Protein AF-A0A662MF34-F1 (afdb_monomer)

Sequence (298 aa):
MGPECGILKEGLSKRKGVAIAAGTLLLLVAAALLTGFEASGEDEAGLSRFYGIVYESDDTRAVGEPVPGAEITTEQDYNLTGHYVNSTVSGEDGSFEMFLPGGDFKVTVMKDGYEPFSTSLKVVPGRDVNMDIFLVKKPSGAGVNLSSEKVSAELLQGESLMIHLEVMNTGTGTDTIIVEISGKMREWASLGEPVITRSSGGGGPYAQSISNIDDYSIGNVDVNISVPDDAQAGKYNFTIRATSQKDPETFDTMDIYITVKEKENEEEVGFVIPSVGIGAFVLSLSIMGFVFLRRRAL

Foldseek 3Di:
DDDDDDDDDDDDDDDDDDDPDDDDDPDDDPDPDPDDDPDDDDDPQFWAKEKEFEAEDDVPPDGHATDFFKKKKKWDDDPPDDIDIDIWTAHPRRITMDTDTADKIWIWIDDPQWDIDIDIDGDDGPYYDYDYHYTYGDQQQFAWDKDWPAQEDEDEAFDKDKTKIKIFGQHAFWWKKKKFKADDQSVQKFKDAFPDDDDPDDDDRGIDIDGGQTHRRIGMIMMMGTHHNPHDFDKDKMKMKIATPSDRVHIDMGIRIYGYDYDPPPDPPPPPDPDPDDDDDDDPDPDPPPPPDDDDDD

pLDDT: mean 73.32, std 24.61, range [26.45, 97.88]

Secondary structure (DSSP, 8-state):
---------------------------SS---SSS-----S------EEEEEEEEE--TTSS---B-TTPEEEEEEEETTTEEEEEEEE--TTSEEEEEE-SEEEEEEEE-TTBPPEEEEEEEBTTB-EE--EEEPBPPPS--EEEE-S-SEEEEETT-EEEEEEEEEE-SSS-EEEEEEEESTTGGGEEE---SS--------TTEEEEEEE-TT-EEEEEEEEE--TTPPSEEEEEEEEEEESS-TT-EEEEEEEEEEEP------------------------------------

Mean predicted aligned error: 18.82 Å

Structure (mmCIF, N/CA/C/O backbone):
data_AF-A0A662MF34-F1
#
_entry.id   AF-A0A662MF34-F1
#
loop_
_atom_site.group_PDB
_atom_site.id
_atom_site.type_symbol
_atom_site.label_atom_id
_atom_site.label_alt_id
_atom_site.label_comp_id
_atom_site.label_asym_id
_atom_site.label_entity_id
_atom_site.label_seq_id
_atom_site.pdbx_PDB_ins_code
_atom_site.Cartn_x
_atom_site.Cartn_y
_atom_site.Cartn_z
_atom_site.occupancy
_atom_site.B_iso_or_equiv
_atom_site.auth_seq_id
_atom_site.auth_comp_id
_atom_site.auth_asym_id
_atom_site.auth_atom_id
_atom_site.pdbx_PDB_model_num
ATOM 1 N N . MET A 1 1 ? 32.311 57.023 -56.914 1.00 38.06 1 MET A N 1
ATOM 2 C CA . MET A 1 1 ? 31.454 56.375 -57.929 1.00 38.06 1 MET A CA 1
ATOM 3 C C . MET A 1 1 ? 30.759 55.213 -57.237 1.00 38.06 1 MET A C 1
ATOM 5 O O . MET A 1 1 ? 31.467 54.371 -56.702 1.00 38.06 1 MET A O 1
ATOM 9 N N . GLY A 1 2 ? 29.422 55.254 -57.143 1.00 39.41 2 GLY A N 1
ATOM 10 C CA . GLY A 1 2 ? 28.581 54.119 -56.716 1.00 39.41 2 GLY A CA 1
ATOM 11 C C . GLY A 1 2 ? 28.411 53.091 -57.847 1.00 39.41 2 GLY A C 1
ATOM 12 O O . GLY A 1 2 ? 29.098 53.233 -58.865 1.00 39.41 2 GLY A O 1
ATOM 13 N N . PRO A 1 3 ? 27.553 52.065 -57.690 1.00 45.12 3 PRO A N 1
ATOM 14 C CA . PRO A 1 3 ? 26.117 52.183 -57.341 1.00 45.12 3 PRO A CA 1
ATOM 15 C C . PRO A 1 3 ? 25.766 51.526 -55.971 1.00 45.12 3 PRO A C 1
ATOM 17 O O . PRO A 1 3 ? 26.640 50.901 -55.378 1.00 45.12 3 PRO A O 1
ATOM 20 N N . GLU A 1 4 ? 24.635 51.753 -55.272 1.00 37.56 4 GLU A N 1
ATOM 21 C CA . GLU A 1 4 ? 23.182 51.640 -55.614 1.00 37.56 4 GLU A CA 1
ATOM 22 C C . GLU A 1 4 ?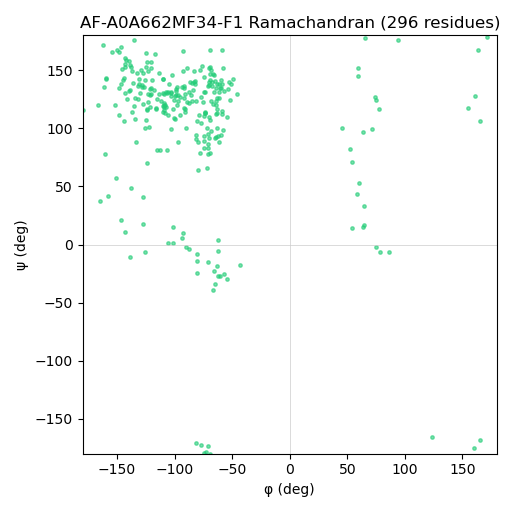 22.765 50.202 -56.044 1.00 37.56 4 GLU A C 1
ATOM 24 O O . GLU A 1 4 ? 23.563 49.529 -56.682 1.00 37.56 4 GLU A O 1
ATOM 29 N N . CYS A 1 5 ? 21.588 49.594 -55.789 1.00 27.83 5 CYS A N 1
ATOM 30 C CA . CYS A 1 5 ? 20.388 49.813 -54.937 1.00 27.83 5 CYS A CA 1
ATOM 31 C C . CYS A 1 5 ? 19.610 48.451 -54.838 1.00 27.83 5 CYS A C 1
ATOM 33 O O . CYS A 1 5 ? 19.947 47.533 -55.579 1.00 27.83 5 CYS A O 1
ATOM 35 N N . GLY A 1 6 ? 18.564 48.192 -54.028 1.00 29.56 6 GLY A N 1
ATOM 36 C CA . GLY A 1 6 ? 17.918 48.942 -52.936 1.00 29.56 6 GLY A CA 1
ATOM 37 C C . GLY A 1 6 ? 16.474 48.457 -52.598 1.00 29.56 6 GLY A C 1
ATOM 38 O O . GLY A 1 6 ? 15.628 48.463 -53.480 1.00 29.56 6 GLY A O 1
ATOM 39 N N . ILE A 1 7 ? 16.185 48.165 -51.310 1.00 33.00 7 ILE A N 1
ATOM 40 C CA . ILE A 1 7 ? 14.845 48.103 -50.635 1.00 33.00 7 ILE A CA 1
ATOM 41 C C . ILE A 1 7 ? 13.883 46.906 -50.911 1.00 33.00 7 ILE A C 1
ATOM 43 O O . ILE A 1 7 ? 13.493 46.670 -52.045 1.00 33.00 7 ILE A O 1
ATOM 47 N N . LEU A 1 8 ? 13.412 46.245 -49.824 1.00 31.45 8 LEU A N 1
ATOM 48 C CA . LEU A 1 8 ? 12.006 45.900 -49.423 1.00 31.45 8 LEU A CA 1
ATOM 49 C C . LEU A 1 8 ? 12.051 44.826 -48.289 1.00 31.45 8 LEU A C 1
ATOM 51 O O . LEU A 1 8 ? 12.596 43.754 -48.512 1.00 31.45 8 LEU A O 1
ATOM 55 N N . LYS A 1 9 ? 11.779 45.099 -46.997 1.00 30.06 9 LYS A N 1
ATOM 56 C CA . LYS A 1 9 ? 10.525 45.367 -46.229 1.00 30.06 9 LYS A CA 1
ATOM 57 C C . LYS A 1 9 ? 9.648 44.140 -45.867 1.00 30.06 9 LYS A C 1
ATOM 59 O O . LYS A 1 9 ? 9.021 43.591 -46.757 1.00 30.06 9 LYS A O 1
ATOM 64 N N . GLU A 1 10 ? 9.506 43.900 -44.545 1.00 29.94 10 GLU A N 1
ATOM 65 C CA . GLU A 1 10 ? 8.408 43.196 -43.811 1.00 29.94 10 GLU A CA 1
ATOM 66 C C . GLU A 1 10 ? 8.126 41.715 -44.205 1.00 29.94 10 GLU A C 1
ATOM 68 O O . GLU A 1 10 ? 8.381 41.305 -45.323 1.00 29.94 10 GLU A O 1
ATOM 73 N N . GLY A 1 11 ? 7.622 40.788 -43.377 1.00 26.80 11 GLY A N 1
ATOM 74 C CA . GLY A 1 11 ? 7.115 40.758 -41.995 1.0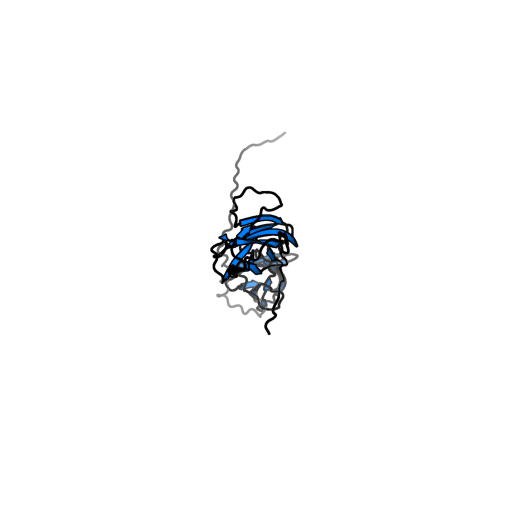0 26.80 11 GLY A CA 1
ATOM 75 C C . GLY A 1 11 ? 6.292 39.454 -41.783 1.00 26.80 11 GLY A C 1
ATOM 76 O O . GLY A 1 11 ? 5.928 38.817 -42.763 1.00 26.80 11 GLY A O 1
ATOM 77 N N . LEU A 1 12 ? 5.949 39.089 -40.533 1.00 29.11 12 LEU A N 1
ATOM 78 C CA . LEU A 1 12 ? 5.308 37.819 -40.073 1.00 29.11 12 LEU A CA 1
ATOM 79 C C . LEU A 1 12 ? 6.235 36.578 -40.042 1.00 29.11 12 LEU A C 1
ATOM 81 O O . LEU A 1 12 ? 6.864 36.242 -41.031 1.00 29.11 12 LEU A O 1
ATOM 85 N N . SER A 1 13 ? 6.430 35.838 -38.941 1.00 35.78 13 SER A N 1
ATOM 86 C CA . SER A 1 13 ? 5.566 35.413 -37.815 1.00 35.78 13 SER A CA 1
ATOM 87 C C . SER A 1 13 ? 4.501 34.363 -38.155 1.00 35.78 13 SER A C 1
ATOM 89 O O . SER A 1 13 ? 3.396 34.697 -38.583 1.00 35.78 13 SER A O 1
ATOM 91 N N . LYS A 1 14 ? 4.804 33.095 -37.830 1.00 31.09 14 LYS A N 1
ATOM 92 C CA . LYS A 1 14 ? 3.853 32.152 -37.210 1.00 31.09 14 LYS A CA 1
ATOM 93 C C . LYS A 1 14 ? 4.555 30.909 -36.658 1.00 31.09 14 LYS A C 1
ATOM 95 O O . LYS A 1 14 ? 5.114 30.120 -37.410 1.00 31.09 14 LYS A O 1
ATOM 100 N N . ARG A 1 15 ? 4.428 30.681 -35.344 1.00 41.12 15 ARG A N 1
ATOM 101 C CA . ARG A 1 15 ? 4.509 29.323 -34.786 1.00 41.12 15 ARG A CA 1
ATOM 102 C C . ARG A 1 15 ? 3.337 28.510 -35.341 1.00 41.12 15 ARG A C 1
ATOM 104 O O . ARG A 1 15 ? 2.198 28.970 -35.253 1.00 41.12 15 ARG A O 1
ATOM 111 N N . LYS A 1 16 ? 3.591 27.285 -35.790 1.00 30.80 16 LYS A N 1
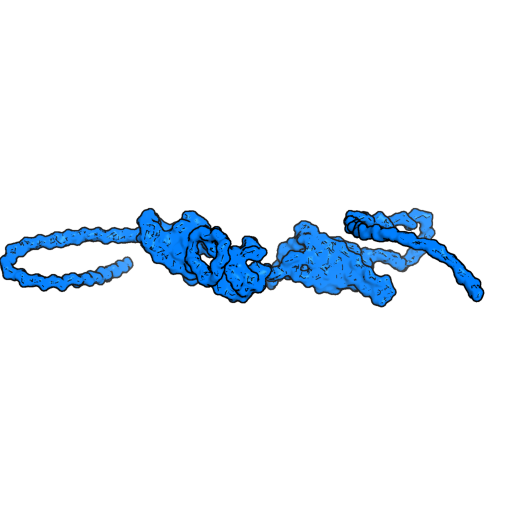ATOM 112 C CA . LYS A 1 16 ? 2.648 26.166 -35.675 1.00 30.80 16 LYS A CA 1
ATOM 113 C C . LYS A 1 16 ? 3.456 24.918 -35.349 1.00 30.80 16 LYS A C 1
ATOM 115 O O . LYS A 1 16 ? 4.411 24.620 -36.056 1.00 30.80 16 LYS A O 1
ATOM 120 N N . GLY A 1 17 ? 3.098 24.241 -34.263 1.00 31.41 17 GLY A N 1
ATOM 121 C CA . GLY A 1 17 ? 3.643 22.918 -33.981 1.00 31.41 17 GLY A CA 1
ATOM 122 C C . GLY A 1 17 ? 3.116 21.911 -34.999 1.00 31.41 17 GLY A C 1
ATOM 123 O O . GLY A 1 17 ? 1.996 22.059 -35.494 1.00 31.41 17 GLY A O 1
ATOM 124 N N . VAL A 1 18 ? 3.917 20.892 -35.283 1.00 28.48 18 VAL A N 1
ATOM 125 C CA . VAL A 1 18 ? 3.453 19.665 -35.929 1.00 28.48 18 VAL A CA 1
ATOM 126 C C . VAL A 1 18 ? 3.428 18.608 -34.839 1.00 28.48 18 VAL A C 1
ATOM 128 O O . VAL A 1 18 ? 4.472 18.235 -34.312 1.00 28.48 18 VAL A O 1
ATOM 131 N N . ALA A 1 19 ? 2.227 18.174 -34.466 1.00 27.08 19 ALA A N 1
ATOM 132 C CA . ALA A 1 19 ? 2.070 16.965 -33.678 1.00 27.08 19 ALA A CA 1
ATOM 133 C C . ALA A 1 19 ? 2.459 15.781 -34.569 1.00 27.08 19 ALA A C 1
ATOM 135 O O . ALA A 1 19 ? 1.880 15.612 -35.644 1.00 27.08 19 ALA A O 1
ATOM 136 N N . ILE A 1 20 ? 3.424 14.973 -34.133 1.00 29.62 20 ILE A N 1
ATOM 137 C CA . ILE A 1 20 ? 3.670 13.667 -34.743 1.00 29.62 20 ILE A CA 1
ATOM 138 C C . ILE A 1 20 ? 2.638 12.724 -34.130 1.00 29.62 20 ILE A C 1
ATOM 140 O O . ILE A 1 20 ? 2.833 12.176 -33.049 1.00 29.62 20 ILE A O 1
ATOM 144 N N . ALA A 1 21 ? 1.483 12.628 -34.787 1.00 26.45 21 ALA A N 1
ATOM 145 C CA . ALA A 1 21 ? 0.482 11.628 -34.455 1.00 26.45 21 ALA A CA 1
ATOM 146 C C . ALA A 1 21 ? 1.001 10.240 -34.853 1.00 26.45 21 ALA A C 1
ATOM 148 O O . ALA A 1 21 ? 1.609 10.083 -35.914 1.00 26.45 21 ALA A O 1
ATOM 149 N N . ALA A 1 22 ? 0.741 9.239 -34.014 1.00 32.78 22 ALA A N 1
ATOM 150 C CA . ALA A 1 22 ? 1.045 7.850 -34.326 1.00 32.78 22 ALA A CA 1
ATOM 151 C C . ALA A 1 22 ? 0.293 7.398 -35.592 1.00 32.78 22 ALA A C 1
ATOM 153 O O . ALA A 1 22 ? -0.908 7.639 -35.722 1.00 32.78 22 ALA A O 1
ATOM 154 N N . GLY A 1 23 ? 0.989 6.714 -36.505 1.00 30.00 23 GLY A N 1
ATOM 155 C CA . GLY A 1 23 ? 0.354 6.076 -37.658 1.00 30.00 23 GLY A CA 1
ATOM 156 C C . GLY A 1 23 ? 1.264 5.878 -38.869 1.00 30.00 23 GLY A C 1
ATOM 157 O O . GLY A 1 23 ? 1.642 6.835 -39.537 1.00 30.00 23 GLY A O 1
ATOM 158 N N . THR A 1 24 ? 1.468 4.609 -39.238 1.00 35.91 24 THR A N 1
ATOM 159 C CA . THR A 1 24 ? 1.978 4.136 -40.545 1.00 35.91 24 THR A CA 1
ATOM 160 C C . THR A 1 24 ? 3.404 4.538 -40.951 1.00 35.91 24 THR A C 1
ATOM 162 O O . THR A 1 24 ? 3.623 5.531 -41.639 1.00 35.91 24 THR A O 1
ATOM 165 N N . LEU A 1 25 ? 4.352 3.625 -40.704 1.00 30.61 25 LEU A N 1
ATOM 166 C CA . LEU A 1 25 ? 5.558 3.470 -41.525 1.00 30.61 25 LEU A CA 1
ATOM 167 C C . LEU A 1 25 ? 5.665 2.021 -42.037 1.00 30.61 25 LEU A C 1
ATOM 169 O O . LEU A 1 25 ? 6.511 1.248 -41.602 1.00 30.61 25 LEU A O 1
ATOM 173 N N . LEU A 1 26 ? 4.776 1.646 -42.962 1.00 37.38 26 LEU A N 1
ATOM 174 C CA . LEU A 1 26 ? 4.812 0.355 -43.657 1.00 37.38 26 LEU A CA 1
ATOM 175 C C . LEU A 1 26 ? 5.061 0.578 -45.155 1.00 37.38 26 LEU A C 1
ATOM 177 O O . LEU A 1 26 ? 4.115 0.594 -45.940 1.00 37.38 26 LEU A O 1
ATOM 181 N N . LEU A 1 27 ? 6.323 0.771 -45.559 1.00 36.25 27 LEU A N 1
ATOM 182 C CA . LEU A 1 27 ? 6.676 0.801 -46.984 1.00 36.25 27 LEU A CA 1
ATOM 183 C C . LEU A 1 27 ? 8.172 0.547 -47.266 1.00 36.25 27 LEU A C 1
ATOM 185 O O . LEU A 1 27 ? 8.888 1.497 -47.565 1.00 36.25 27 LEU A O 1
ATOM 189 N N . LEU A 1 28 ? 8.646 -0.714 -47.221 1.00 33.53 28 LEU A N 1
ATOM 190 C CA . LEU A 1 28 ? 9.931 -1.093 -47.859 1.00 33.53 28 LEU A CA 1
ATOM 191 C C . LEU A 1 28 ? 10.206 -2.611 -48.063 1.00 33.53 28 LEU A C 1
ATOM 193 O O . LEU A 1 28 ? 11.352 -3.033 -47.971 1.00 33.53 28 LEU A O 1
ATOM 197 N N . VAL A 1 29 ? 9.208 -3.451 -48.396 1.00 37.69 29 VAL A N 1
ATOM 198 C CA . VAL A 1 29 ? 9.452 -4.888 -48.728 1.00 37.69 29 VAL A CA 1
ATOM 199 C C . VAL A 1 29 ? 8.630 -5.393 -49.934 1.00 37.69 29 VAL A C 1
ATOM 201 O O . VAL A 1 29 ? 7.968 -6.423 -49.869 1.00 37.69 29 VAL A O 1
ATOM 204 N N . ALA A 1 30 ? 8.619 -4.663 -51.058 1.00 32.78 30 ALA A N 1
ATOM 205 C CA . ALA A 1 30 ? 7.883 -5.093 -52.263 1.00 32.78 30 ALA A CA 1
ATOM 206 C C . ALA A 1 30 ? 8.498 -4.597 -53.591 1.00 32.78 30 ALA A C 1
ATOM 208 O O . ALA A 1 30 ? 7.833 -3.920 -54.373 1.00 32.78 30 ALA A O 1
ATOM 209 N N . ALA A 1 31 ? 9.770 -4.922 -53.859 1.00 35.47 31 ALA A N 1
ATOM 210 C CA . ALA A 1 31 ? 10.440 -4.545 -55.117 1.00 35.47 31 ALA A CA 1
ATOM 211 C C . ALA A 1 31 ? 11.480 -5.565 -55.649 1.00 35.47 31 ALA A C 1
ATOM 213 O O . ALA A 1 31 ? 12.341 -5.195 -56.441 1.00 35.47 31 ALA A O 1
ATOM 214 N N . ALA A 1 32 ? 11.412 -6.841 -55.246 1.00 35.69 32 ALA A N 1
ATOM 215 C CA . ALA A 1 32 ? 12.444 -7.850 -55.547 1.00 35.69 32 ALA A CA 1
ATOM 216 C C . ALA A 1 32 ? 11.895 -9.145 -56.192 1.00 35.69 32 ALA A C 1
ATOM 218 O O . ALA A 1 32 ? 12.312 -10.240 -55.836 1.00 35.69 32 ALA A O 1
ATOM 219 N N . LEU A 1 33 ? 10.936 -9.042 -57.125 1.00 38.03 33 LEU A N 1
ATOM 220 C CA . LEU A 1 33 ? 10.233 -10.217 -57.680 1.00 38.03 33 LEU A CA 1
ATOM 221 C C . LEU A 1 33 ? 10.209 -10.333 -59.219 1.00 38.03 33 LEU A C 1
ATOM 223 O O . LEU A 1 33 ? 9.382 -11.072 -59.749 1.00 38.03 33 LEU A O 1
ATOM 227 N N . LEU A 1 34 ? 11.074 -9.621 -59.962 1.00 40.81 34 LEU A N 1
ATOM 228 C CA . LEU A 1 34 ? 10.993 -9.614 -61.440 1.00 40.81 34 LEU A CA 1
ATOM 229 C C . LEU A 1 34 ? 12.305 -9.584 -62.250 1.00 40.81 34 LEU A C 1
ATOM 231 O O . LEU A 1 34 ? 12.255 -9.464 -63.472 1.00 40.81 34 LEU A O 1
ATOM 235 N N . THR A 1 35 ? 13.468 -9.787 -61.629 1.00 38.50 35 THR A N 1
ATOM 236 C CA . THR A 1 35 ? 14.702 -10.134 -62.361 1.00 38.50 35 THR A CA 1
ATOM 237 C C . THR A 1 35 ? 15.443 -11.239 -61.629 1.00 38.50 35 THR A C 1
ATOM 239 O O . THR A 1 35 ? 15.921 -11.024 -60.518 1.00 38.50 35 THR A O 1
ATOM 242 N N . GLY A 1 36 ? 15.538 -12.417 -62.251 1.00 45.00 36 GLY A N 1
ATOM 243 C CA . GLY A 1 36 ? 16.306 -13.533 -61.710 1.00 45.00 36 GLY A CA 1
ATOM 244 C C . GLY A 1 36 ? 17.788 -13.177 -61.627 1.00 45.00 36 GLY A C 1
ATOM 245 O O . GLY A 1 36 ? 18.440 -12.997 -62.654 1.00 45.00 36 GLY A O 1
ATOM 246 N N . PHE A 1 37 ? 18.297 -13.083 -60.405 1.00 34.84 37 PHE A N 1
ATOM 247 C CA . PHE A 1 37 ? 19.713 -12.957 -60.102 1.00 34.84 37 PHE A CA 1
ATOM 248 C C . PHE A 1 37 ? 20.010 -13.940 -58.971 1.00 34.84 37 PHE A C 1
ATOM 250 O O . PHE A 1 37 ? 19.558 -13.742 -57.844 1.00 34.84 37 PHE A O 1
ATOM 257 N N . GLU A 1 38 ? 20.713 -15.031 -59.281 1.00 43.81 38 GLU A N 1
ATOM 258 C CA . GLU A 1 38 ? 21.217 -15.959 -58.266 1.00 43.81 38 GLU A CA 1
ATOM 259 C C . GLU A 1 38 ? 22.354 -15.271 -57.503 1.00 43.81 38 GLU A C 1
ATOM 261 O O . GLU A 1 38 ? 23.530 -15.376 -57.853 1.00 43.81 38 GLU A O 1
ATOM 266 N N . ALA A 1 39 ? 21.988 -14.521 -56.464 1.00 36.00 39 ALA A N 1
ATOM 267 C CA . ALA A 1 39 ? 22.940 -14.011 -55.496 1.00 36.00 39 ALA A CA 1
ATOM 268 C C . ALA A 1 39 ? 23.470 -15.185 -54.660 1.00 36.00 39 ALA A C 1
ATOM 270 O O . ALA A 1 39 ? 22.756 -15.766 -53.843 1.00 36.00 39 ALA A O 1
ATOM 271 N N . SER A 1 40 ? 24.742 -15.524 -54.884 1.00 36.56 40 SER A N 1
ATOM 272 C CA . SER A 1 40 ? 25.557 -16.292 -53.941 1.00 36.56 40 SER A CA 1
ATOM 273 C C . SER A 1 40 ? 25.380 -15.720 -52.533 1.00 36.56 40 SER A C 1
ATOM 275 O O . SER A 1 40 ? 25.503 -14.511 -52.359 1.00 36.56 40 SER A O 1
ATOM 277 N N . GLY A 1 41 ? 25.081 -16.575 -51.554 1.00 45.94 41 GLY A N 1
ATOM 278 C CA . GLY A 1 41 ? 24.608 -16.132 -50.244 1.00 45.94 41 GLY A CA 1
ATOM 279 C C . GLY A 1 41 ? 25.617 -15.293 -49.457 1.00 45.94 41 GLY A C 1
ATOM 280 O O . GLY A 1 41 ? 26.652 -15.810 -49.052 1.00 45.94 41 GLY A O 1
ATOM 281 N N . GLU A 1 42 ? 25.241 -14.042 -49.197 1.00 47.56 42 GLU A N 1
ATOM 282 C CA . GLU A 1 42 ? 25.689 -13.143 -48.126 1.00 47.56 42 GLU A CA 1
ATOM 283 C C . GLU A 1 42 ? 24.594 -12.056 -47.972 1.00 47.56 42 GLU A C 1
ATOM 285 O O . GLU A 1 42 ? 23.961 -11.681 -48.958 1.00 47.56 42 GLU A O 1
ATOM 290 N N . ASP A 1 43 ? 24.326 -11.609 -46.740 1.00 42.59 43 ASP A N 1
ATOM 291 C CA . ASP A 1 43 ? 23.350 -10.564 -46.358 1.00 42.59 43 ASP A CA 1
ATOM 292 C C . ASP A 1 43 ? 21.875 -10.707 -46.819 1.00 42.59 43 ASP A C 1
ATOM 294 O O . ASP A 1 43 ? 21.317 -9.866 -47.526 1.00 42.59 43 ASP A O 1
ATOM 298 N N . GLU A 1 44 ? 21.158 -11.669 -46.225 1.00 49.81 44 GLU A N 1
ATOM 299 C CA . GLU A 1 44 ? 19.809 -11.343 -45.730 1.00 49.81 44 GLU A CA 1
ATOM 300 C C . GLU A 1 44 ? 19.973 -10.285 -44.624 1.00 49.81 44 GLU A C 1
ATOM 302 O O . GLU A 1 44 ? 20.706 -10.515 -43.657 1.00 49.81 44 GLU A O 1
ATOM 307 N N . ALA A 1 45 ? 19.288 -9.142 -44.730 1.00 55.97 45 ALA A N 1
ATOM 308 C CA . ALA A 1 45 ? 19.246 -8.112 -43.687 1.00 55.97 45 ALA A CA 1
ATOM 309 C C . ALA A 1 45 ? 18.395 -8.593 -42.494 1.00 55.97 45 ALA A C 1
ATOM 311 O O . ALA A 1 45 ? 17.298 -8.096 -42.233 1.00 55.97 45 ALA A O 1
ATOM 312 N N . GLY A 1 46 ? 18.891 -9.627 -41.811 1.00 69.19 46 GLY A N 1
ATOM 313 C CA . GLY A 1 46 ? 18.152 -10.439 -40.858 1.00 69.19 46 GLY A CA 1
ATOM 314 C C . GLY A 1 46 ? 17.822 -9.680 -39.584 1.00 69.19 46 GLY A C 1
ATOM 315 O O . GLY A 1 46 ? 18.596 -9.707 -38.626 1.00 69.19 46 GLY A O 1
ATOM 316 N N . LEU A 1 47 ? 16.647 -9.054 -39.558 1.00 85.50 47 LEU A N 1
ATOM 317 C CA . LEU A 1 47 ? 16.003 -8.675 -38.309 1.00 85.50 47 LEU A CA 1
ATOM 318 C C . LEU A 1 47 ? 15.771 -9.934 -37.465 1.00 85.50 47 LEU A C 1
ATOM 320 O O . LEU A 1 47 ? 15.337 -10.967 -37.974 1.00 85.50 47 LEU A O 1
ATOM 324 N N . SER A 1 48 ? 16.035 -9.823 -36.173 1.00 92.75 48 SER A N 1
ATOM 325 C CA . SER A 1 48 ? 15.758 -10.850 -35.177 1.00 92.75 48 SER A CA 1
ATOM 326 C C . SER A 1 48 ? 14.621 -10.390 -34.280 1.00 92.75 48 SER A C 1
ATOM 328 O O . SER A 1 48 ? 14.537 -9.209 -33.928 1.00 92.75 48 SER A O 1
ATOM 330 N N . ARG A 1 49 ? 13.749 -11.318 -33.888 1.00 95.50 49 ARG A N 1
ATOM 331 C CA . ARG A 1 49 ? 12.658 -11.027 -32.960 1.00 95.50 49 ARG A CA 1
ATOM 332 C C . ARG A 1 49 ? 13.206 -10.944 -31.540 1.00 95.50 49 ARG A C 1
ATOM 334 O O . ARG A 1 49 ? 13.875 -11.867 -31.082 1.00 95.50 49 ARG A O 1
ATOM 341 N N . PHE A 1 50 ? 12.920 -9.851 -30.851 1.00 97.06 50 PHE A N 1
ATOM 342 C CA . PHE A 1 50 ? 13.183 -9.666 -29.430 1.00 97.06 50 PHE A CA 1
ATOM 343 C C . PHE A 1 50 ? 11.841 -9.672 -28.701 1.00 97.06 50 PHE A C 1
ATOM 345 O O . PHE A 1 50 ? 10.975 -8.849 -28.999 1.00 97.06 50 PHE A O 1
ATOM 352 N N . TYR A 1 51 ? 11.650 -10.638 -27.806 1.00 97.81 51 TYR A N 1
ATOM 353 C CA . TYR A 1 51 ? 10.382 -10.858 -27.116 1.00 97.81 51 TYR A CA 1
ATOM 354 C C . TYR A 1 51 ? 10.600 -11.410 -25.703 1.00 97.81 51 TYR A C 1
ATOM 356 O O . TYR A 1 51 ? 11.696 -11.863 -25.368 1.00 97.81 51 TYR A O 1
ATOM 364 N N . GLY A 1 52 ? 9.553 -11.373 -24.886 1.00 97.00 52 GLY A N 1
ATOM 365 C CA . GLY A 1 52 ? 9.555 -11.881 -23.514 1.00 97.00 52 GLY A CA 1
ATOM 366 C C . GLY A 1 52 ? 8.346 -11.371 -22.736 1.00 97.00 52 GLY A C 1
ATOM 367 O O . GLY A 1 52 ? 7.423 -10.801 -23.326 1.00 97.00 52 GLY A O 1
ATOM 368 N N . ILE A 1 53 ? 8.354 -11.563 -21.418 1.00 96.12 53 ILE A N 1
ATOM 369 C CA . ILE A 1 53 ? 7.345 -11.012 -20.504 1.00 96.12 53 ILE A CA 1
ATOM 370 C C . ILE A 1 53 ? 8.018 -10.089 -19.478 1.00 96.12 53 ILE A C 1
ATOM 372 O O . ILE A 1 53 ? 9.122 -10.356 -19.000 1.00 96.12 53 ILE A O 1
ATOM 376 N N . VAL A 1 54 ? 7.356 -8.979 -19.146 1.00 96.50 54 VAL A N 1
ATOM 377 C CA . VAL A 1 54 ? 7.742 -8.098 -18.037 1.00 96.50 54 VAL A CA 1
ATOM 378 C C . VAL A 1 54 ? 6.998 -8.529 -16.771 1.00 96.50 54 VAL A C 1
ATOM 380 O O . VAL A 1 54 ? 5.770 -8.588 -16.781 1.00 96.50 54 VAL A O 1
ATOM 383 N N . TYR A 1 55 ? 7.724 -8.788 -15.685 1.00 94.25 55 TYR A N 1
ATOM 384 C CA . TYR A 1 55 ? 7.202 -9.210 -14.380 1.00 94.25 55 TYR A CA 1
ATOM 385 C C . TYR A 1 55 ? 7.576 -8.225 -13.264 1.00 94.25 55 TYR A C 1
ATOM 387 O O . TYR A 1 55 ? 8.628 -7.581 -13.317 1.00 94.25 55 TYR A O 1
ATOM 395 N N . GLU A 1 56 ? 6.747 -8.148 -12.223 1.00 89.88 56 GLU A N 1
ATOM 396 C CA . GLU A 1 56 ? 7.096 -7.522 -10.946 1.00 89.88 56 GLU A CA 1
ATOM 397 C C . GLU A 1 56 ? 8.116 -8.413 -10.212 1.00 89.88 56 GLU A C 1
ATOM 399 O O . GLU A 1 56 ? 8.024 -9.644 -10.210 1.00 89.88 56 GLU A O 1
ATOM 404 N N . SER A 1 57 ? 9.148 -7.791 -9.643 1.00 84.31 57 SER A N 1
ATOM 405 C CA . SER A 1 57 ? 10.245 -8.476 -8.961 1.00 84.31 57 SER A CA 1
ATOM 406 C C . SER A 1 57 ? 10.029 -8.508 -7.451 1.00 84.31 57 SER A C 1
ATOM 408 O O . SER A 1 57 ? 10.564 -7.661 -6.733 1.00 84.31 57 SER A O 1
ATOM 410 N N . ASP A 1 58 ? 9.341 -9.535 -6.960 1.00 66.62 58 ASP A N 1
ATOM 411 C CA . ASP A 1 58 ? 9.336 -9.852 -5.532 1.00 66.62 58 ASP A CA 1
ATOM 412 C C . ASP A 1 58 ? 10.683 -10.475 -5.121 1.00 66.62 58 ASP A C 1
ATOM 414 O O . ASP A 1 58 ? 11.145 -11.451 -5.720 1.00 66.62 58 ASP A O 1
ATOM 418 N N . ASP A 1 59 ? 11.293 -9.976 -4.039 1.00 59.75 59 ASP A N 1
ATOM 419 C CA . ASP A 1 59 ? 12.631 -10.365 -3.527 1.00 59.75 59 ASP A CA 1
ATOM 420 C C . ASP A 1 59 ? 12.744 -11.854 -3.083 1.00 59.75 59 ASP A C 1
ATOM 422 O O . ASP A 1 59 ? 13.759 -12.334 -2.576 1.00 59.75 59 ASP A O 1
ATOM 426 N N . THR A 1 60 ? 11.680 -12.636 -3.286 1.00 51.59 60 THR A N 1
ATOM 427 C CA . THR A 1 60 ? 11.510 -14.027 -2.845 1.00 51.59 60 THR A CA 1
ATOM 428 C C . THR A 1 60 ? 11.735 -15.080 -3.941 1.00 51.59 60 THR A C 1
ATOM 430 O O . THR A 1 60 ? 11.647 -16.275 -3.656 1.00 51.59 60 THR A O 1
ATOM 433 N N . ARG A 1 61 ? 12.090 -14.677 -5.175 1.00 52.53 61 ARG A N 1
ATOM 434 C CA . ARG A 1 61 ? 12.281 -15.553 -6.362 1.00 52.53 61 ARG A CA 1
ATOM 435 C C . ARG A 1 61 ? 11.022 -16.282 -6.863 1.00 52.53 61 ARG A C 1
ATOM 437 O O . ARG A 1 61 ? 11.143 -17.232 -7.641 1.00 52.53 61 ARG A O 1
ATOM 444 N N . ALA A 1 62 ? 9.829 -15.855 -6.459 1.00 54.34 62 ALA A N 1
ATOM 445 C CA . ALA A 1 62 ? 8.629 -16.162 -7.229 1.00 54.34 62 ALA A CA 1
ATOM 446 C C . ALA A 1 62 ? 8.655 -15.374 -8.552 1.00 54.34 62 ALA A C 1
ATOM 448 O O . ALA A 1 62 ? 9.243 -14.296 -8.623 1.00 54.34 62 ALA A O 1
ATOM 449 N N . VAL A 1 63 ? 8.023 -15.903 -9.601 1.00 65.00 63 VAL A N 1
ATOM 450 C CA . VAL A 1 63 ? 7.660 -15.075 -10.760 1.00 65.00 63 VAL A CA 1
ATOM 451 C C . VAL A 1 63 ? 6.474 -14.228 -10.304 1.00 65.00 63 VAL A C 1
ATOM 453 O O . VAL A 1 63 ? 5.422 -14.798 -10.012 1.00 65.00 63 VAL A O 1
ATOM 456 N N . GLY A 1 64 ? 6.678 -12.917 -10.156 1.00 75.75 64 GLY A N 1
ATOM 457 C CA . GLY A 1 64 ? 5.638 -11.984 -9.720 1.00 75.75 64 GLY A CA 1
ATOM 458 C C . GLY A 1 64 ? 4.566 -11.753 -10.786 1.00 75.75 64 GLY A C 1
ATOM 459 O O . GLY A 1 64 ? 4.547 -12.403 -11.835 1.00 75.75 64 GLY A O 1
ATOM 460 N N . GLU A 1 65 ? 3.654 -10.819 -10.525 1.00 88.75 65 GLU A N 1
ATOM 461 C CA . GLU A 1 65 ? 2.587 -10.496 -11.477 1.00 88.75 65 GLU A CA 1
ATOM 462 C C . GLU A 1 65 ? 3.149 -9.880 -12.777 1.00 88.75 65 GLU A C 1
ATOM 464 O O . GLU A 1 65 ? 4.164 -9.177 -12.743 1.00 88.75 65 GLU A O 1
ATOM 469 N N . PRO A 1 66 ? 2.534 -10.140 -13.947 1.00 94.50 66 PRO A N 1
ATOM 470 C CA . PRO A 1 66 ? 2.934 -9.493 -15.192 1.00 94.50 66 PRO A CA 1
ATOM 471 C C . PRO A 1 66 ? 2.674 -7.981 -15.127 1.00 94.50 66 PRO A C 1
ATOM 473 O O . PRO A 1 66 ? 1.644 -7.542 -14.621 1.00 94.50 66 PRO A O 1
ATOM 476 N N . VAL A 1 67 ? 3.586 -7.176 -15.680 1.00 94.75 67 VAL A N 1
ATOM 477 C CA . VAL A 1 67 ? 3.512 -5.706 -15.649 1.00 94.75 67 VAL A CA 1
ATOM 478 C C . VAL A 1 67 ? 3.051 -5.170 -17.010 1.00 94.75 67 VAL A C 1
ATOM 480 O O . VAL A 1 67 ? 3.868 -5.039 -17.931 1.00 94.75 67 VAL A O 1
ATOM 483 N N . PRO A 1 68 ? 1.762 -4.820 -17.171 1.00 95.94 68 PRO A N 1
ATOM 484 C CA . PRO A 1 68 ? 1.241 -4.284 -18.420 1.00 95.94 68 PRO A CA 1
ATOM 485 C C . PRO A 1 68 ? 1.596 -2.810 -18.611 1.00 95.94 68 PRO A C 1
ATOM 487 O O . PRO A 1 68 ? 1.685 -2.029 -17.657 1.00 95.94 68 PRO A O 1
ATOM 490 N N . GLY A 1 69 ? 1.745 -2.381 -19.863 1.00 94.62 69 GLY A N 1
ATOM 491 C CA . GLY A 1 69 ? 1.993 -0.986 -20.214 1.00 94.62 69 GLY A CA 1
ATOM 492 C C . GLY A 1 69 ? 3.329 -0.434 -19.705 1.00 94.62 69 GLY A C 1
ATOM 493 O O . GLY A 1 69 ? 3.371 0.731 -19.307 1.00 94.62 69 GLY A O 1
ATOM 494 N N . ALA A 1 70 ? 4.371 -1.263 -19.623 1.00 96.19 70 ALA A N 1
ATOM 495 C CA . ALA A 1 70 ? 5.756 -0.828 -19.454 1.00 96.19 70 ALA A CA 1
ATOM 496 C C . ALA A 1 70 ? 6.338 -0.460 -20.827 1.00 96.19 70 ALA A C 1
ATOM 498 O O . ALA A 1 70 ? 6.060 -1.144 -21.809 1.00 96.19 70 ALA A O 1
ATOM 499 N N . GLU A 1 71 ? 7.129 0.607 -20.908 1.00 96.88 71 GLU A N 1
ATOM 500 C CA . GLU A 1 71 ? 7.793 1.046 -22.138 1.00 96.88 71 GLU A CA 1
ATOM 501 C C . GLU A 1 71 ? 9.182 0.405 -22.232 1.00 96.88 71 GLU A C 1
ATOM 503 O O . GLU A 1 71 ? 10.048 0.666 -21.396 1.00 96.88 71 GLU A O 1
ATOM 508 N N . ILE A 1 72 ? 9.398 -0.429 -23.251 1.00 97.75 72 ILE A N 1
ATOM 509 C CA . ILE A 1 72 ? 10.689 -1.041 -23.575 1.00 97.75 72 ILE A CA 1
ATOM 510 C C . ILE A 1 72 ? 11.318 -0.204 -24.689 1.00 97.75 72 ILE A C 1
ATOM 512 O O . ILE A 1 72 ? 10.762 -0.110 -25.780 1.00 97.75 72 ILE A O 1
ATOM 516 N N . THR A 1 73 ? 12.495 0.368 -24.443 1.00 95.25 73 THR A N 1
ATOM 517 C CA . THR A 1 73 ? 13.289 1.102 -25.439 1.00 95.25 73 THR A CA 1
ATOM 518 C C . THR A 1 73 ? 14.629 0.411 -25.664 1.00 95.25 73 THR A C 1
ATOM 520 O O . THR A 1 73 ? 15.335 0.072 -24.714 1.00 95.25 73 THR A O 1
ATOM 523 N N . THR A 1 74 ? 15.005 0.229 -26.927 1.00 93.81 74 THR A N 1
ATOM 524 C CA . THR A 1 74 ? 16.295 -0.328 -27.349 1.00 93.81 74 THR A CA 1
ATOM 525 C C . THR A 1 74 ? 17.087 0.729 -28.103 1.00 93.81 74 THR A C 1
ATOM 527 O O . THR A 1 74 ? 16.601 1.274 -29.095 1.00 93.81 74 THR A O 1
ATOM 530 N N . GLU A 1 75 ? 18.305 0.990 -27.648 1.00 93.25 75 GLU A N 1
ATOM 531 C CA . GLU A 1 75 ? 19.173 2.077 -28.092 1.00 93.25 75 GLU A CA 1
ATOM 532 C C . GLU A 1 75 ? 20.508 1.491 -28.581 1.00 93.25 75 GLU A C 1
ATOM 534 O O . GLU A 1 75 ? 21.192 0.793 -27.832 1.00 93.25 75 GLU A O 1
ATOM 539 N N . GLN A 1 76 ? 20.889 1.754 -29.832 1.00 88.56 76 GLN A N 1
ATOM 540 C CA . GLN A 1 76 ? 22.201 1.404 -30.381 1.00 88.56 76 GLN A CA 1
ATOM 541 C C . GLN A 1 76 ? 22.881 2.659 -30.931 1.00 88.56 76 GLN A C 1
ATOM 543 O O . GLN A 1 76 ? 22.418 3.276 -31.895 1.00 88.56 76 GLN A O 1
ATOM 548 N N . ASP A 1 77 ? 24.009 3.017 -30.319 1.00 80.25 77 ASP A N 1
ATOM 549 C CA . ASP A 1 77 ? 24.847 4.129 -30.751 1.00 80.25 77 ASP A CA 1
ATOM 550 C C . ASP A 1 77 ? 25.930 3.639 -31.723 1.00 80.25 77 ASP A C 1
ATOM 552 O O . ASP A 1 77 ? 26.786 2.820 -31.369 1.00 80.25 77 ASP A O 1
ATOM 556 N N . TYR A 1 78 ? 25.897 4.125 -32.966 1.00 71.44 78 TYR A N 1
ATOM 557 C CA . TYR A 1 78 ? 26.956 3.872 -33.933 1.00 71.44 78 TYR A CA 1
ATOM 558 C C . TYR A 1 78 ? 27.884 5.083 -33.995 1.00 71.44 78 TYR A C 1
ATOM 560 O O . TYR A 1 78 ? 27.558 6.086 -34.632 1.00 71.44 78 TYR A O 1
ATOM 568 N N . ASN A 1 79 ? 29.096 4.918 -33.451 1.00 63.38 79 ASN A N 1
ATOM 569 C CA . ASN A 1 79 ? 30.173 5.920 -33.340 1.00 63.38 79 ASN A CA 1
ATOM 570 C C . ASN A 1 79 ? 30.442 6.817 -34.578 1.00 63.38 79 ASN A C 1
ATOM 572 O O . ASN A 1 79 ? 31.150 7.813 -34.451 1.00 63.38 79 ASN A O 1
ATOM 576 N N . LEU A 1 80 ? 29.974 6.445 -35.778 1.00 56.88 80 LEU A N 1
ATOM 577 C CA . LEU A 1 80 ? 30.230 7.144 -37.047 1.00 56.88 80 LEU A CA 1
ATOM 578 C C . LEU A 1 80 ? 29.019 7.258 -38.000 1.00 56.88 80 LEU A C 1
ATOM 580 O O . LEU A 1 80 ? 29.119 7.980 -38.990 1.00 56.88 80 LEU A O 1
ATOM 584 N N . THR A 1 81 ? 27.903 6.558 -37.758 1.00 61.16 81 THR A N 1
ATOM 585 C CA . THR A 1 81 ? 26.807 6.400 -38.748 1.00 61.16 81 THR A CA 1
ATOM 586 C C . THR A 1 81 ? 25.421 6.808 -38.256 1.00 61.16 81 THR A C 1
ATOM 588 O O . THR A 1 81 ? 24.498 6.867 -39.067 1.00 61.16 81 THR A O 1
ATOM 591 N N . GLY A 1 82 ? 25.267 7.146 -36.975 1.00 68.62 82 GLY A N 1
ATOM 592 C CA . GLY A 1 82 ? 24.015 7.641 -36.410 1.00 68.62 82 GLY A CA 1
ATOM 593 C C . GLY A 1 82 ? 23.529 6.809 -35.230 1.00 68.62 82 GLY A C 1
ATOM 594 O O . GLY A 1 82 ? 24.263 6.008 -34.661 1.00 68.62 82 GLY A O 1
ATOM 595 N N . HIS A 1 83 ? 22.272 7.020 -34.864 1.00 82.88 83 HIS A N 1
ATOM 596 C CA . HIS A 1 83 ? 21.690 6.508 -33.635 1.00 82.88 83 HIS A CA 1
ATOM 597 C C . HIS A 1 83 ? 20.408 5.745 -33.966 1.00 82.88 83 HIS A C 1
ATOM 599 O O . HIS A 1 83 ? 19.499 6.315 -34.575 1.00 82.88 83 HIS A O 1
ATOM 605 N N . TYR A 1 84 ? 20.346 4.461 -33.613 1.00 86.06 84 TYR A N 1
ATOM 606 C CA . TYR A 1 84 ? 19.151 3.643 -33.799 1.00 86.06 84 TYR A CA 1
ATOM 607 C C . TYR A 1 84 ? 18.404 3.529 -32.474 1.00 86.06 84 TYR A C 1
ATOM 609 O O . TYR A 1 84 ? 18.960 3.077 -31.474 1.00 86.06 84 TYR A O 1
ATOM 617 N N . VAL A 1 85 ? 17.127 3.906 -32.493 1.00 90.69 85 VAL A N 1
ATOM 618 C CA . VAL A 1 85 ? 16.200 3.730 -31.376 1.00 90.69 85 VAL A CA 1
ATOM 619 C C . VAL A 1 85 ? 14.958 3.033 -31.900 1.00 90.69 85 VAL A C 1
ATOM 621 O O . VAL A 1 85 ? 14.432 3.396 -32.953 1.00 90.69 85 VAL A O 1
ATOM 624 N N . ASN A 1 86 ? 14.485 2.051 -31.148 1.00 93.12 86 ASN A N 1
ATOM 625 C CA . ASN A 1 86 ? 13.194 1.412 -31.353 1.00 93.12 86 ASN A CA 1
ATOM 626 C C . ASN A 1 86 ? 12.528 1.232 -29.983 1.00 93.12 86 ASN A C 1
ATOM 628 O O . ASN A 1 86 ? 13.231 1.075 -28.982 1.00 93.12 86 ASN A O 1
ATOM 632 N N . SER A 1 87 ? 11.200 1.269 -29.920 1.00 94.50 87 SER A N 1
ATOM 633 C CA . SER A 1 87 ? 10.463 1.059 -28.674 1.00 94.50 87 SER A CA 1
ATOM 634 C C . SER A 1 87 ? 9.169 0.278 -28.886 1.00 94.50 87 SER A C 1
ATOM 636 O O . SER A 1 87 ? 8.607 0.235 -29.980 1.00 94.50 87 SER A O 1
ATOM 638 N N . THR A 1 88 ? 8.726 -0.386 -27.825 1.00 97.50 88 THR A N 1
ATOM 639 C CA . THR A 1 88 ? 7.478 -1.151 -27.757 1.00 97.50 88 THR A CA 1
ATOM 640 C C . THR A 1 88 ? 6.901 -1.053 -26.343 1.00 97.50 88 THR A C 1
ATOM 642 O O . THR A 1 88 ? 7.553 -0.538 -25.433 1.00 97.50 88 THR A O 1
ATOM 645 N N . VAL A 1 89 ? 5.667 -1.510 -26.148 1.00 97.44 89 VAL A N 1
ATOM 646 C CA . VAL A 1 89 ? 4.957 -1.437 -24.864 1.00 97.44 89 VAL A CA 1
ATOM 647 C C . VAL A 1 89 ? 4.417 -2.819 -24.510 1.00 97.44 89 VAL A C 1
ATOM 649 O O . VAL A 1 89 ? 3.885 -3.496 -25.389 1.00 97.44 89 VAL A O 1
ATOM 652 N N . SER A 1 90 ? 4.544 -3.242 -23.248 1.00 97.88 90 SER A N 1
ATOM 653 C CA . SER A 1 90 ? 4.015 -4.542 -22.814 1.00 97.88 90 SER A CA 1
ATOM 654 C C . SER A 1 90 ? 2.478 -4.588 -22.834 1.00 97.88 90 SER A C 1
ATOM 656 O O . SER A 1 90 ? 1.805 -3.623 -22.457 1.00 97.88 90 SER A O 1
ATOM 658 N N . GLY A 1 91 ? 1.921 -5.718 -23.276 1.00 97.12 91 GLY A N 1
ATOM 659 C CA . GLY A 1 91 ? 0.483 -5.993 -23.324 1.00 97.12 91 GLY A CA 1
ATOM 660 C C . GLY A 1 91 ? -0.141 -6.243 -21.947 1.00 97.12 91 GLY A C 1
ATOM 661 O O . GLY A 1 91 ? 0.539 -6.193 -20.926 1.00 97.12 91 GLY A O 1
ATOM 662 N N . GLU A 1 92 ? -1.448 -6.528 -21.910 1.00 94.88 92 GLU A N 1
ATOM 663 C CA . GLU A 1 92 ? -2.197 -6.796 -20.664 1.00 94.88 92 GLU A CA 1
ATOM 664 C C . GLU A 1 92 ? -1.664 -8.008 -19.875 1.00 94.88 92 GLU A C 1
ATOM 666 O O . GLU A 1 92 ? -1.777 -8.048 -18.655 1.00 94.88 92 GLU A O 1
ATOM 671 N N . ASP A 1 93 ? -1.038 -8.966 -20.562 1.00 94.69 93 ASP A N 1
ATOM 672 C CA . ASP A 1 93 ? -0.375 -10.150 -20.004 1.00 94.69 93 ASP A CA 1
ATOM 673 C C . ASP A 1 93 ? 1.129 -9.938 -19.729 1.00 94.69 93 ASP A C 1
ATOM 675 O O . ASP A 1 93 ? 1.857 -10.893 -19.460 1.00 94.69 93 ASP A O 1
ATOM 679 N N . GLY A 1 94 ? 1.611 -8.694 -19.820 1.00 96.00 94 GLY A N 1
ATOM 680 C CA . GLY A 1 94 ? 3.019 -8.328 -19.664 1.00 96.00 94 GLY A CA 1
ATOM 681 C C . GLY A 1 94 ? 3.909 -8.697 -20.856 1.00 96.00 94 GLY A C 1
ATOM 682 O O . GLY A 1 94 ? 5.097 -8.367 -20.833 1.00 96.00 94 GLY A O 1
ATOM 683 N N . SER A 1 95 ? 3.382 -9.350 -21.899 1.00 97.50 95 SER A N 1
ATOM 684 C CA . SER A 1 95 ? 4.171 -9.755 -23.067 1.00 97.50 95 SER A CA 1
ATOM 685 C C . SER A 1 95 ? 4.616 -8.559 -23.912 1.00 97.50 95 SER A C 1
ATOM 687 O O . SER A 1 95 ? 3.907 -7.560 -24.025 1.00 97.50 95 SER A O 1
ATOM 689 N N . PHE A 1 96 ? 5.792 -8.647 -24.532 1.00 97.69 96 PHE A N 1
ATOM 690 C CA . PHE A 1 96 ? 6.258 -7.669 -25.517 1.00 97.69 96 PHE A CA 1
ATOM 691 C C . PHE A 1 96 ? 6.930 -8.360 -26.709 1.00 97.69 96 PHE A C 1
ATOM 693 O O . PHE A 1 96 ? 7.506 -9.441 -26.581 1.00 97.69 96 PHE A O 1
ATOM 700 N N . GLU A 1 97 ? 6.888 -7.708 -27.871 1.00 96.94 97 GLU A N 1
ATOM 701 C CA . GLU A 1 97 ? 7.598 -8.131 -29.080 1.00 96.94 97 GLU A CA 1
ATOM 702 C C . GLU A 1 97 ? 8.076 -6.904 -29.872 1.00 96.94 97 GLU A C 1
ATOM 704 O O . GLU A 1 97 ? 7.378 -5.888 -29.965 1.00 96.94 97 GLU A O 1
ATOM 709 N N . MET A 1 98 ? 9.276 -6.996 -30.446 1.00 95.44 98 MET A N 1
ATOM 710 C CA . MET A 1 98 ? 9.811 -6.063 -31.439 1.00 95.44 98 MET A CA 1
ATOM 711 C C . MET A 1 98 ? 10.858 -6.749 -32.330 1.00 95.44 98 MET A C 1
ATOM 713 O O . MET A 1 98 ? 11.367 -7.819 -32.004 1.00 95.44 98 MET A O 1
ATOM 717 N N . PHE A 1 99 ? 11.211 -6.127 -33.455 1.00 94.31 99 PHE A N 1
ATOM 718 C CA . PHE A 1 99 ? 12.228 -6.636 -34.382 1.00 94.31 99 PHE A CA 1
ATOM 719 C C . PHE A 1 99 ? 13.444 -5.708 -34.402 1.00 94.31 99 PHE A C 1
ATOM 721 O O . PHE A 1 99 ? 13.298 -4.496 -34.575 1.00 94.31 99 PHE A O 1
ATOM 728 N N . LEU A 1 100 ? 14.638 -6.279 -34.229 1.00 92.75 100 LEU A N 1
ATOM 729 C CA . LEU A 1 100 ? 15.908 -5.555 -34.120 1.00 92.75 100 LEU A CA 1
ATOM 730 C C . LEU A 1 100 ? 16.922 -6.073 -35.152 1.00 92.75 100 LEU A C 1
ATOM 732 O O . LEU A 1 100 ? 16.988 -7.284 -35.370 1.00 92.75 100 LEU A O 1
ATOM 736 N N . PRO A 1 101 ? 17.738 -5.207 -35.780 1.00 91.38 101 PRO A N 1
ATOM 737 C CA . PRO A 1 101 ? 18.865 -5.659 -36.590 1.00 91.38 101 PRO A CA 1
ATOM 738 C C . PRO A 1 101 ? 19.963 -6.285 -35.714 1.00 91.38 101 PRO A C 1
ATOM 740 O O . PRO A 1 101 ? 19.970 -6.139 -34.492 1.00 91.38 101 PRO A O 1
ATOM 743 N N . GLY A 1 102 ? 20.924 -6.972 -36.336 1.00 88.94 102 GLY A N 1
ATOM 744 C CA . GLY A 1 102 ? 22.111 -7.456 -35.629 1.00 88.94 102 GLY A CA 1
ATOM 745 C C . GLY A 1 102 ? 22.934 -6.310 -35.041 1.00 88.94 102 GLY A C 1
ATOM 746 O O . GLY A 1 102 ? 23.262 -5.352 -35.741 1.00 88.94 102 GLY A O 1
ATOM 747 N N . GLY A 1 103 ? 23.300 -6.417 -33.766 1.00 90.12 103 GLY A N 1
ATOM 748 C CA . GLY A 1 103 ? 23.947 -5.322 -33.055 1.00 90.12 103 GLY A CA 1
ATOM 749 C C . GLY A 1 103 ? 24.110 -5.559 -31.560 1.00 90.12 103 GLY A C 1
ATOM 750 O O . GLY A 1 103 ? 23.697 -6.583 -31.016 1.00 90.12 103 GLY A O 1
ATOM 751 N N . ASP A 1 104 ? 24.720 -4.579 -30.905 1.00 92.31 104 ASP A N 1
ATOM 752 C CA . ASP A 1 104 ? 24.761 -4.458 -29.453 1.00 92.31 104 ASP A CA 1
ATOM 753 C C . ASP A 1 104 ? 23.898 -3.260 -29.060 1.00 92.31 104 ASP A C 1
ATOM 755 O O . ASP A 1 104 ? 24.169 -2.134 -29.477 1.00 92.31 104 ASP A O 1
ATOM 759 N N . PHE A 1 105 ? 22.857 -3.522 -28.277 1.00 93.75 105 PHE A N 1
ATOM 760 C CA . PHE A 1 105 ? 21.877 -2.540 -27.829 1.00 93.75 105 PHE A CA 1
ATOM 761 C C . PHE A 1 105 ? 21.980 -2.352 -26.323 1.00 93.75 105 PHE A C 1
ATOM 763 O O . PHE A 1 105 ? 22.215 -3.302 -25.574 1.00 93.75 105 PHE A O 1
ATOM 770 N N . LYS A 1 106 ? 21.698 -1.140 -25.864 1.00 94.69 106 LYS A N 1
ATOM 771 C CA . LYS A 1 106 ? 21.254 -0.890 -24.501 1.00 94.69 106 LYS A CA 1
ATOM 772 C C . LYS A 1 106 ? 19.730 -0.988 -24.480 1.00 94.69 106 LYS A C 1
ATOM 774 O O . LYS A 1 106 ? 19.048 -0.265 -25.200 1.00 94.69 106 LYS A O 1
ATOM 779 N N . VAL A 1 107 ? 19.197 -1.874 -23.652 1.00 96.12 107 VAL A N 1
ATOM 780 C CA . VAL A 1 107 ? 17.766 -1.938 -23.344 1.00 96.12 107 VAL A CA 1
ATOM 781 C C . VAL A 1 107 ? 17.520 -1.073 -22.115 1.00 96.12 107 VAL A C 1
ATOM 783 O O . VAL A 1 107 ? 18.286 -1.123 -21.150 1.00 96.12 107 VAL A O 1
ATOM 786 N N . THR A 1 108 ? 16.458 -0.279 -22.143 1.00 94.25 108 THR A N 1
ATOM 787 C CA . THR A 1 108 ? 15.939 0.461 -20.991 1.00 94.25 108 THR A CA 1
ATOM 788 C C . THR A 1 108 ? 14.444 0.195 -20.903 1.00 94.25 108 THR A C 1
ATOM 790 O O . THR A 1 108 ? 13.751 0.320 -21.910 1.00 94.25 108 THR A O 1
ATOM 793 N N . VAL A 1 109 ? 13.945 -0.179 -19.726 1.00 96.50 109 VAL A N 1
ATOM 794 C CA . VAL A 1 109 ? 12.513 -0.399 -19.489 1.00 96.50 109 VAL A CA 1
ATOM 795 C C . VAL A 1 109 ? 12.028 0.538 -18.397 1.00 96.50 109 VAL A C 1
ATOM 797 O O . VAL A 1 109 ? 12.638 0.637 -17.330 1.00 96.50 109 VAL A O 1
ATOM 800 N N . MET A 1 110 ? 10.938 1.247 -18.683 1.00 89.38 110 MET A N 1
ATOM 801 C CA . MET A 1 110 ? 10.360 2.260 -17.810 1.00 89.38 110 MET A CA 1
ATOM 802 C C . MET A 1 110 ? 8.880 1.982 -17.555 1.00 89.38 110 MET A C 1
ATOM 804 O O . MET A 1 110 ? 8.110 1.689 -18.467 1.00 89.38 110 MET A O 1
ATOM 808 N N . LYS A 1 111 ? 8.475 2.109 -16.292 1.00 89.94 111 LYS A N 1
ATOM 809 C CA . LYS A 1 111 ? 7.081 2.057 -15.856 1.00 89.94 111 LYS A CA 1
ATOM 810 C C . LYS A 1 111 ? 6.915 2.968 -14.641 1.00 89.94 111 LYS A C 1
ATOM 812 O O . LYS A 1 111 ? 7.733 2.928 -13.719 1.00 89.94 111 LYS A O 1
ATOM 817 N N . ASP A 1 112 ? 5.863 3.780 -14.627 1.00 82.06 112 ASP A N 1
ATOM 818 C CA . ASP A 1 112 ? 5.513 4.571 -13.445 1.00 82.06 112 ASP A CA 1
ATOM 819 C C . ASP A 1 112 ? 5.223 3.647 -12.254 1.00 82.06 112 ASP A C 1
ATOM 821 O O . ASP A 1 112 ? 4.557 2.624 -12.397 1.00 82.06 112 ASP A O 1
ATOM 825 N N . GLY A 1 113 ? 5.770 3.988 -11.085 1.00 77.00 113 GLY A N 1
ATOM 826 C CA . GLY A 1 113 ? 5.751 3.125 -9.897 1.00 77.00 113 GLY A CA 1
ATOM 827 C C . GLY A 1 113 ? 6.897 2.106 -9.801 1.00 77.00 113 GLY A C 1
ATOM 828 O O . GLY A 1 113 ? 7.055 1.508 -8.746 1.00 77.00 113 GLY A O 1
ATOM 829 N N . TYR A 1 114 ? 7.750 1.949 -10.821 1.00 86.69 114 TYR A N 1
ATOM 830 C CA . TYR A 1 114 ? 8.866 0.985 -10.814 1.00 86.69 114 TYR A CA 1
ATOM 831 C C . TYR A 1 114 ? 10.225 1.664 -11.001 1.00 86.69 114 TYR A C 1
ATOM 833 O O . TYR A 1 114 ? 10.321 2.785 -11.514 1.00 86.69 114 TYR A O 1
ATOM 841 N N . GLU A 1 115 ? 11.293 1.005 -10.562 1.00 84.19 115 GLU A N 1
ATOM 842 C CA . GLU A 1 115 ? 12.665 1.414 -10.849 1.00 84.19 115 GLU A CA 1
ATOM 843 C C . GLU A 1 115 ? 12.994 1.190 -12.336 1.00 84.19 115 GLU A C 1
ATOM 845 O O . GLU A 1 115 ? 12.613 0.159 -12.895 1.00 84.19 115 GLU A O 1
ATOM 850 N N . PRO A 1 116 ? 13.684 2.131 -13.015 1.00 86.00 116 PRO A N 1
ATOM 851 C CA . PRO A 1 116 ? 14.095 1.929 -14.400 1.00 86.00 116 PRO A CA 1
ATOM 852 C C . PRO A 1 116 ? 15.086 0.767 -14.514 1.00 86.00 116 PRO A C 1
ATOM 854 O O . PRO A 1 116 ? 16.181 0.816 -13.954 1.00 86.00 116 PRO A O 1
ATOM 857 N N . PHE A 1 117 ? 14.731 -0.254 -15.288 1.00 91.25 117 PHE A N 1
ATOM 858 C CA . PHE A 1 117 ? 15.627 -1.364 -15.598 1.00 91.25 117 PHE A CA 1
ATOM 859 C C . PHE A 1 117 ? 16.492 -1.013 -16.810 1.00 91.25 117 PHE A C 1
ATOM 861 O O . PHE A 1 117 ? 16.000 -0.438 -17.782 1.00 91.25 117 PHE A O 1
ATOM 868 N N . SER A 1 118 ? 17.776 -1.379 -16.798 1.00 93.06 118 SER A N 1
ATOM 869 C CA . SER A 1 118 ? 18.628 -1.258 -17.984 1.00 93.06 118 SER A CA 1
ATOM 870 C C . SER A 1 118 ? 19.670 -2.370 -18.061 1.00 93.06 118 SER A C 1
ATOM 872 O O . SER A 1 118 ? 20.272 -2.744 -17.056 1.00 93.06 118 SER A O 1
ATOM 874 N N . THR A 1 119 ? 19.879 -2.902 -19.265 1.00 94.31 119 THR A N 1
ATOM 875 C CA . THR A 1 119 ? 20.817 -3.999 -19.541 1.00 94.31 119 THR A CA 1
ATOM 876 C C . THR A 1 119 ? 21.383 -3.901 -20.960 1.00 94.31 119 THR A C 1
ATOM 878 O O . THR A 1 119 ? 20.863 -3.155 -21.790 1.00 94.31 119 THR A O 1
ATOM 881 N N . SER A 1 120 ? 22.433 -4.665 -21.257 1.00 94.19 120 SER A N 1
ATOM 882 C CA . SER A 1 120 ? 22.999 -4.778 -22.607 1.00 94.19 120 SER A CA 1
ATOM 883 C C . SER A 1 120 ? 22.499 -6.046 -23.301 1.00 94.19 120 SER A C 1
ATOM 885 O O . SER A 1 120 ? 22.566 -7.138 -22.738 1.00 94.19 120 SER A O 1
ATOM 887 N N . LEU A 1 121 ? 22.050 -5.910 -24.547 1.00 95.00 121 LEU A N 1
ATOM 888 C CA . LEU A 1 121 ? 21.480 -6.970 -25.374 1.00 95.00 121 LEU A CA 1
ATOM 889 C C . LEU A 1 121 ? 22.297 -7.131 -26.660 1.00 95.00 121 LEU A C 1
ATOM 891 O O . LEU A 1 121 ? 22.363 -6.217 -27.478 1.00 95.00 121 LEU A O 1
ATOM 895 N N . LYS A 1 122 ? 22.885 -8.314 -26.864 1.00 94.31 122 LYS A N 1
ATOM 896 C CA . LYS A 1 122 ? 23.560 -8.674 -28.117 1.00 94.31 122 LYS A CA 1
ATOM 897 C C . LYS A 1 122 ? 22.596 -9.435 -29.024 1.00 94.31 122 LYS A C 1
ATOM 899 O O . LYS A 1 122 ? 22.259 -10.584 -28.742 1.00 94.31 122 LYS A O 1
ATOM 904 N N . VAL A 1 123 ? 22.203 -8.816 -30.131 1.00 93.06 123 VAL A N 1
ATOM 905 C CA . VAL A 1 123 ? 21.343 -9.406 -31.162 1.00 93.06 123 VAL A CA 1
ATOM 906 C C . VAL A 1 123 ? 22.216 -9.943 -32.292 1.00 93.06 123 VAL A C 1
ATOM 908 O O . VAL A 1 123 ? 23.066 -9.234 -32.829 1.00 93.06 123 VAL A O 1
ATOM 911 N N . VAL A 1 124 ? 22.004 -11.200 -32.683 1.00 91.69 124 VAL A N 1
ATOM 912 C CA . VAL A 1 124 ? 22.656 -11.796 -33.861 1.00 91.69 124 VAL A CA 1
ATOM 913 C C . VAL A 1 124 ? 21.617 -11.938 -34.972 1.00 91.69 124 VAL A C 1
ATOM 915 O O . VAL A 1 124 ? 20.546 -12.462 -34.663 1.00 91.69 124 VAL A O 1
ATOM 918 N N . PRO A 1 125 ? 21.899 -11.511 -36.222 1.00 87.56 125 PRO A N 1
ATOM 919 C CA . PRO A 1 125 ? 20.940 -11.575 -37.324 1.00 87.56 125 PRO A CA 1
ATOM 920 C C . PRO A 1 125 ? 20.304 -12.953 -37.507 1.00 87.56 125 PRO A C 1
ATOM 922 O O . PRO A 1 125 ? 20.989 -13.975 -37.413 1.00 87.56 125 PRO A O 1
ATOM 925 N N . GLY A 1 126 ? 18.996 -12.974 -37.766 1.00 86.81 126 GLY A N 1
ATOM 926 C CA . GLY A 1 126 ? 18.222 -14.200 -37.989 1.00 86.81 126 GLY A CA 1
ATOM 927 C C . GLY A 1 126 ? 18.141 -15.148 -36.783 1.00 86.81 126 GLY A C 1
ATOM 928 O O . GLY A 1 126 ? 17.793 -16.316 -36.951 1.00 86.81 126 GLY A O 1
ATOM 929 N N . ARG A 1 127 ? 18.481 -14.684 -35.572 1.00 90.12 127 ARG A N 1
ATOM 930 C CA . ARG A 1 127 ? 18.345 -15.445 -34.322 1.00 90.12 127 ARG A CA 1
ATOM 931 C C . ARG A 1 127 ? 17.515 -14.675 -33.306 1.00 90.12 127 ARG A C 1
ATOM 933 O O . ARG A 1 127 ? 18.003 -13.718 -32.709 1.00 90.12 127 ARG A O 1
ATOM 940 N N . ASP A 1 128 ? 16.292 -15.153 -33.107 1.00 93.62 128 ASP A N 1
ATOM 941 C CA . ASP A 1 128 ? 15.374 -14.719 -32.056 1.00 93.62 128 ASP A CA 1
ATOM 942 C C . ASP A 1 128 ? 16.042 -14.687 -30.673 1.00 93.62 128 ASP A C 1
ATOM 944 O O . ASP A 1 128 ? 16.833 -15.568 -30.317 1.00 93.62 128 ASP A O 1
ATOM 948 N N . VAL A 1 129 ? 15.675 -13.683 -29.878 1.00 96.56 129 VAL A N 1
ATOM 949 C CA . VAL A 1 129 ? 16.125 -13.499 -28.500 1.00 96.56 129 VAL A CA 1
ATOM 950 C C . VAL A 1 129 ? 14.907 -13.422 -27.584 1.00 96.56 129 VAL A C 1
ATOM 952 O O . VAL A 1 129 ? 14.111 -12.491 -27.679 1.00 96.56 129 VAL A O 1
ATOM 955 N N . ASN A 1 130 ? 14.794 -14.403 -26.688 1.00 97.00 130 ASN A N 1
ATOM 956 C CA . ASN A 1 130 ? 13.820 -14.404 -25.603 1.00 97.00 130 ASN A CA 1
ATOM 957 C C . ASN A 1 130 ? 14.476 -13.861 -24.323 1.00 97.00 130 ASN A C 1
ATOM 959 O O . ASN A 1 130 ? 15.530 -14.368 -23.927 1.00 97.00 130 ASN A O 1
ATOM 963 N N . MET A 1 131 ? 13.876 -12.858 -23.684 1.00 95.19 131 MET A N 1
ATOM 964 C CA . MET A 1 131 ? 14.345 -12.289 -22.418 1.00 95.19 131 MET A CA 1
ATOM 965 C C . MET A 1 131 ? 13.164 -11.784 -21.589 1.00 95.19 131 MET A C 1
ATOM 967 O O . MET A 1 131 ? 12.569 -10.759 -21.916 1.00 95.19 131 MET A O 1
ATOM 971 N N . ASP A 1 132 ? 12.897 -12.455 -20.473 1.00 95.44 132 ASP A N 1
ATOM 972 C CA . ASP A 1 132 ? 11.995 -11.932 -19.452 1.00 95.44 132 ASP A CA 1
ATOM 973 C C . ASP A 1 132 ? 12.679 -10.810 -18.659 1.00 95.44 132 ASP A C 1
ATOM 975 O O . ASP A 1 132 ? 13.892 -10.837 -18.417 1.00 95.44 132 ASP A O 1
ATOM 979 N N . ILE A 1 133 ? 11.897 -9.803 -18.274 1.00 94.50 133 ILE A N 1
ATOM 980 C CA . ILE A 1 133 ? 12.377 -8.572 -17.641 1.00 94.50 133 ILE A CA 1
ATOM 981 C C . ILE A 1 133 ? 11.698 -8.422 -16.285 1.00 94.50 133 ILE A C 1
ATOM 983 O O . ILE A 1 133 ? 10.478 -8.466 -16.190 1.00 94.50 133 ILE A O 1
ATOM 987 N N . PHE A 1 134 ? 12.487 -8.210 -15.236 1.00 93.38 134 PHE A N 1
ATOM 988 C CA . PHE A 1 134 ? 12.000 -8.108 -13.862 1.00 93.38 134 PHE A CA 1
ATOM 989 C C . PHE A 1 134 ? 12.135 -6.660 -13.387 1.00 93.38 134 PHE A C 1
ATOM 991 O O . PHE A 1 134 ? 13.249 -6.141 -13.282 1.00 93.38 134 PHE A O 1
ATOM 998 N N . LEU A 1 135 ? 11.006 -5.996 -13.134 1.00 91.06 135 LEU A N 1
ATOM 999 C CA . LEU A 1 135 ? 10.962 -4.627 -12.628 1.00 91.06 135 LEU A CA 1
ATOM 1000 C C . LEU A 1 135 ? 10.784 -4.632 -11.110 1.00 91.06 135 LEU A C 1
ATOM 1002 O O . LEU A 1 135 ? 9.809 -5.169 -10.588 1.00 91.06 135 LEU A O 1
ATOM 1006 N N . VAL A 1 136 ? 11.702 -3.981 -10.399 1.00 86.69 136 VAL A N 1
ATOM 1007 C CA . VAL A 1 136 ? 11.542 -3.708 -8.968 1.00 86.69 136 VAL A CA 1
ATOM 1008 C C . VAL A 1 136 ? 10.537 -2.573 -8.818 1.00 86.69 136 VAL A C 1
ATOM 1010 O O . VAL A 1 136 ? 10.722 -1.489 -9.378 1.00 86.69 136 VAL A O 1
ATOM 1013 N N . LYS A 1 137 ? 9.453 -2.810 -8.084 1.00 82.50 137 LYS A N 1
ATOM 1014 C CA . LYS A 1 137 ? 8.511 -1.753 -7.716 1.00 82.50 137 LYS A CA 1
ATOM 1015 C C . LYS A 1 137 ? 9.220 -0.781 -6.789 1.00 82.50 137 LYS A C 1
ATOM 1017 O O . LYS A 1 137 ? 9.866 -1.199 -5.830 1.00 82.50 137 LYS A O 1
ATOM 1022 N N . LYS A 1 138 ? 9.119 0.517 -7.071 1.00 73.19 138 LYS A N 1
ATOM 1023 C CA . LYS A 1 138 ? 9.608 1.521 -6.126 1.00 73.19 138 LYS A CA 1
ATOM 1024 C C . LYS A 1 138 ? 8.842 1.327 -4.818 1.00 73.19 138 LYS A C 1
ATOM 1026 O O . LYS A 1 138 ? 7.630 1.107 -4.891 1.00 73.19 138 LYS A O 1
ATOM 1031 N N . PRO A 1 139 ? 9.485 1.475 -3.645 1.00 66.38 139 PRO A N 1
ATOM 1032 C CA . PRO A 1 139 ? 8.722 1.694 -2.429 1.00 66.38 139 PRO A CA 1
ATOM 1033 C C . PRO A 1 139 ? 7.783 2.867 -2.703 1.00 66.38 139 PRO A C 1
ATOM 1035 O O . PRO A 1 139 ? 8.218 3.930 -3.165 1.00 66.38 139 PRO A O 1
ATOM 1038 N N . SER A 1 140 ? 6.487 2.651 -2.497 1.00 64.38 140 SER A N 1
ATOM 1039 C CA . SER A 1 140 ? 5.504 3.715 -2.610 1.00 64.38 140 SER A CA 1
ATOM 1040 C C . SER A 1 140 ? 5.961 4.879 -1.725 1.00 64.38 140 SER A C 1
ATOM 1042 O O . SER A 1 140 ? 6.490 4.697 -0.627 1.00 64.38 140 SER A O 1
ATOM 1044 N N . GLY A 1 141 ? 5.799 6.116 -2.208 1.00 67.75 141 GLY A N 1
ATOM 1045 C CA . GLY A 1 141 ? 6.070 7.290 -1.368 1.00 67.75 141 GLY A CA 1
ATOM 1046 C C . GLY A 1 141 ? 5.219 7.269 -0.092 1.00 67.75 141 GLY A C 1
ATOM 1047 O O . GLY A 1 141 ? 5.613 7.830 0.925 1.00 67.75 141 GLY A O 1
ATOM 1048 N N . ALA A 1 142 ? 4.072 6.594 -0.163 1.00 79.50 142 ALA A N 1
ATOM 1049 C CA . ALA A 1 142 ? 3.242 6.151 0.941 1.00 79.50 142 ALA A CA 1
ATOM 1050 C C . ALA A 1 142 ? 3.747 4.842 1.561 1.00 79.50 142 ALA A C 1
ATOM 1052 O O . ALA A 1 142 ? 4.076 3.898 0.847 1.00 79.50 142 ALA A O 1
ATOM 1053 N N . GLY A 1 143 ? 3.687 4.735 2.879 1.00 86.56 143 GLY A N 1
ATOM 1054 C CA . GLY A 1 143 ? 3.778 3.463 3.588 1.00 86.56 143 GLY A CA 1
ATOM 1055 C C . GLY A 1 143 ? 3.223 3.660 4.984 1.00 86.56 143 GLY A C 1
ATOM 1056 O O . GLY A 1 143 ? 3.501 4.679 5.613 1.00 86.56 143 GLY A O 1
ATOM 1057 N N . VAL A 1 144 ? 2.405 2.727 5.461 1.00 91.31 144 VAL A N 1
ATOM 1058 C CA . VAL A 1 144 ? 1.764 2.828 6.774 1.00 91.31 144 VAL A CA 1
ATOM 1059 C C . VAL A 1 144 ? 1.941 1.516 7.513 1.00 91.31 144 VAL A C 1
ATOM 1061 O O . VAL A 1 144 ? 1.752 0.449 6.934 1.00 91.31 144 VAL A O 1
ATOM 1064 N N . ASN A 1 145 ? 2.274 1.598 8.796 1.00 92.88 145 ASN A N 1
ATOM 1065 C CA . ASN A 1 145 ? 2.090 0.500 9.731 1.00 92.88 145 ASN A CA 1
ATOM 1066 C C . ASN A 1 145 ? 1.387 1.002 10.997 1.00 92.88 145 ASN A C 1
ATOM 1068 O O . ASN A 1 145 ? 1.690 2.089 11.490 1.00 92.88 145 ASN A O 1
ATOM 1072 N N . LEU A 1 146 ? 0.433 0.216 11.492 1.00 94.69 146 LEU A N 1
ATOM 1073 C CA . LEU A 1 146 ? -0.399 0.515 12.649 1.00 94.69 146 LEU A CA 1
ATOM 1074 C C . LEU A 1 146 ? -0.127 -0.513 13.757 1.00 94.69 146 LEU A C 1
ATOM 1076 O O . LEU A 1 146 ? -0.416 -1.699 13.600 1.00 94.69 146 LEU A O 1
ATOM 1080 N N . SER A 1 147 ? 0.396 -0.060 14.896 1.00 93.44 147 SER A N 1
ATOM 1081 C CA . SER A 1 147 ? 0.696 -0.891 16.068 1.00 93.44 147 SER A CA 1
ATOM 1082 C C . SER A 1 147 ? 0.006 -0.381 17.339 1.00 93.44 147 SER A C 1
ATOM 1084 O O . SER A 1 147 ? -0.396 0.774 17.457 1.00 93.44 147 SER A O 1
ATOM 1086 N N . SER A 1 148 ? -0.182 -1.280 18.305 1.00 93.81 148 SER A N 1
ATOM 1087 C CA . SER A 1 148 ? -0.661 -0.969 19.653 1.00 93.81 148 SER A CA 1
ATOM 1088 C C . SER A 1 148 ? -0.270 -2.098 20.599 1.00 93.81 148 SER A C 1
ATOM 1090 O O . SER A 1 148 ? -0.363 -3.273 20.239 1.00 93.81 148 SER A O 1
ATOM 1092 N N . GLU A 1 149 ? 0.101 -1.763 21.834 1.00 92.94 149 GLU A N 1
ATOM 1093 C CA . GLU A 1 149 ? 0.348 -2.761 22.881 1.00 92.94 149 GLU A CA 1
ATOM 1094 C C . GLU A 1 149 ? -0.927 -3.527 23.284 1.00 92.94 149 GLU A C 1
ATOM 1096 O O . GLU A 1 149 ? -0.843 -4.635 23.821 1.00 92.94 149 GLU A O 1
ATOM 1101 N N . LYS A 1 150 ? -2.122 -2.953 23.055 1.00 90.44 150 LYS A N 1
ATOM 1102 C CA . LYS A 1 150 ? -3.387 -3.476 23.589 1.00 90.44 150 LYS A CA 1
ATOM 1103 C C . LYS A 1 150 ? -4.503 -3.545 22.546 1.00 90.44 150 LYS A C 1
ATOM 1105 O O . LYS A 1 150 ? -5.367 -2.678 22.466 1.00 90.44 150 LYS A O 1
ATOM 1110 N N . VAL A 1 151 ? -4.555 -4.678 21.847 1.00 93.81 151 VAL A N 1
ATOM 1111 C CA . VAL A 1 151 ? -5.616 -5.013 20.874 1.00 93.81 151 VAL A CA 1
ATOM 1112 C C . VAL A 1 151 ? -6.853 -5.690 21.484 1.00 93.81 151 VAL A C 1
ATOM 1114 O O . VAL A 1 151 ? -7.827 -5.965 20.784 1.00 93.81 151 VAL A O 1
ATOM 1117 N N . SER A 1 152 ? -6.850 -5.985 22.790 1.00 94.12 152 SER A N 1
ATOM 1118 C CA . SER A 1 152 ? -8.033 -6.524 23.474 1.00 94.12 152 SER A CA 1
ATOM 1119 C C . SER A 1 152 ? -8.183 -6.058 24.922 1.00 94.12 152 SER A C 1
ATOM 1121 O O . SER A 1 152 ? -7.202 -5.776 25.617 1.00 94.12 152 SER A O 1
ATOM 1123 N N . ALA A 1 153 ? -9.430 -5.980 25.386 1.00 93.75 153 ALA A N 1
ATOM 1124 C CA . ALA A 1 153 ? -9.778 -5.649 26.763 1.00 93.75 153 ALA A CA 1
ATOM 1125 C C . ALA A 1 153 ? -10.999 -6.439 27.252 1.00 93.75 153 ALA A C 1
ATOM 1127 O O . ALA A 1 153 ? -11.890 -6.793 26.477 1.00 93.75 153 ALA A O 1
ATOM 1128 N N . GLU A 1 154 ? -11.058 -6.656 28.562 1.00 95.00 154 GLU A N 1
ATOM 1129 C CA . GLU A 1 154 ? -12.271 -7.061 29.270 1.00 95.00 154 GLU A CA 1
ATOM 1130 C C . GLU A 1 154 ? -12.737 -5.864 30.104 1.00 95.00 154 GLU A C 1
ATOM 1132 O O . GLU A 1 154 ? -11.914 -5.276 30.806 1.00 95.00 154 GLU A O 1
ATOM 1137 N N . LEU A 1 155 ? -14.014 -5.493 29.995 1.00 93.75 155 LEU A N 1
ATOM 1138 C CA . LEU A 1 155 ? -14.612 -4.321 30.647 1.00 93.75 155 LEU A CA 1
ATOM 1139 C C . LEU A 1 155 ? -16.012 -4.663 31.183 1.00 93.75 155 LEU A C 1
ATOM 1141 O O . LEU A 1 155 ? -16.655 -5.603 30.710 1.00 93.75 155 LEU A O 1
ATOM 1145 N N . LEU A 1 156 ? -16.492 -3.897 32.157 1.00 93.31 156 LEU A N 1
ATOM 1146 C CA . LEU A 1 156 ? -17.883 -3.905 32.615 1.00 93.31 156 LEU A CA 1
ATOM 1147 C C . LEU A 1 156 ? -18.719 -2.842 31.877 1.00 93.31 156 LEU A C 1
ATOM 1149 O O . LEU A 1 156 ? -18.196 -1.938 31.228 1.00 93.31 156 LEU A O 1
ATOM 1153 N N . GLN A 1 157 ? -20.043 -2.946 32.003 1.00 93.31 157 GLN A N 1
ATOM 1154 C CA . GLN A 1 157 ? -20.987 -1.889 31.616 1.00 93.31 157 GLN A CA 1
ATOM 1155 C C . GLN A 1 157 ? -20.619 -0.554 32.285 1.00 93.31 157 GLN A C 1
ATOM 1157 O O . GLN A 1 157 ? -20.342 -0.524 33.488 1.00 93.31 157 GLN A O 1
ATOM 1162 N N . GLY A 1 158 ? -20.615 0.532 31.509 1.00 89.56 158 GLY A N 1
ATOM 1163 C CA . GLY A 1 158 ? -20.254 1.878 31.967 1.00 89.56 158 GLY A CA 1
ATOM 1164 C C . GLY A 1 158 ? -18.746 2.141 32.103 1.00 89.56 158 GLY A C 1
ATOM 1165 O O . GLY A 1 158 ? -18.346 3.278 32.361 1.00 89.56 158 GLY A O 1
ATOM 1166 N N . GLU A 1 159 ? -17.875 1.136 31.940 1.00 93.62 159 GLU A N 1
ATOM 1167 C CA . GLU A 1 159 ? -16.426 1.347 32.021 1.00 93.62 159 GLU A CA 1
ATOM 1168 C C . GLU A 1 159 ? -15.859 2.008 30.761 1.00 93.62 159 GLU A C 1
ATOM 1170 O O . GLU A 1 159 ? -16.390 1.906 29.655 1.00 93.62 159 GLU A O 1
ATOM 1175 N N . SER A 1 160 ? -14.737 2.707 30.931 1.00 92.44 160 SER A N 1
ATOM 1176 C CA . SER A 1 160 ? -14.005 3.343 29.838 1.00 92.44 160 SER A CA 1
ATOM 1177 C C . SER A 1 160 ? -12.513 3.033 29.921 1.00 92.44 160 SER A C 1
ATOM 1179 O O . SER A 1 160 ? -11.952 2.871 31.005 1.00 92.44 160 SER A O 1
ATOM 1181 N N . LEU A 1 161 ? -11.871 2.950 28.760 1.00 93.62 161 LEU A N 1
ATOM 1182 C CA . LEU A 1 161 ? -10.467 2.605 28.578 1.00 93.62 161 LEU A CA 1
ATOM 1183 C C . LEU A 1 161 ? -9.864 3.502 27.496 1.00 93.62 161 LEU A C 1
ATOM 1185 O O . LEU A 1 161 ? -10.411 3.604 26.403 1.00 93.62 161 LEU A O 1
ATOM 1189 N N . MET A 1 162 ? -8.703 4.083 27.776 1.00 92.44 162 MET A N 1
ATOM 1190 C CA . MET A 1 162 ? -7.847 4.683 26.754 1.00 92.44 162 MET A CA 1
ATOM 1191 C C . MET A 1 162 ? -6.813 3.643 26.303 1.00 92.44 162 MET A C 1
ATOM 1193 O O . MET A 1 162 ? -6.237 2.949 27.145 1.00 92.44 162 MET A O 1
ATOM 1197 N N . ILE A 1 163 ? -6.589 3.524 24.994 1.00 92.50 163 ILE A N 1
ATOM 1198 C CA . ILE A 1 163 ? -5.455 2.787 24.418 1.00 92.50 163 ILE A CA 1
ATOM 1199 C C . ILE A 1 163 ? -4.642 3.710 23.510 1.00 92.50 163 ILE A C 1
ATOM 1201 O O . ILE A 1 163 ? -5.200 4.613 22.887 1.00 92.50 163 ILE A O 1
ATOM 1205 N N . HIS A 1 164 ? -3.339 3.456 23.427 1.00 91.56 164 HIS A N 1
ATOM 1206 C CA . HIS A 1 164 ? -2.425 4.180 22.549 1.00 91.56 164 HIS A CA 1
ATOM 1207 C C . HIS A 1 164 ? -2.193 3.379 21.264 1.00 91.56 164 HIS A C 1
ATOM 1209 O O . HIS A 1 164 ? -1.987 2.160 21.312 1.00 91.56 164 HIS A O 1
ATOM 1215 N N . LEU A 1 165 ? -2.229 4.066 20.128 1.00 92.50 165 LEU A N 1
ATOM 1216 C CA . LEU A 1 165 ? -1.815 3.564 18.825 1.00 92.50 165 LEU A CA 1
ATOM 1217 C C . LEU A 1 165 ? -0.532 4.267 18.397 1.00 92.50 165 LEU A C 1
ATOM 1219 O O . LEU A 1 165 ? -0.396 5.484 18.548 1.00 92.50 165 LEU A O 1
ATOM 1223 N N . GLU A 1 166 ? 0.340 3.504 17.765 1.00 91.88 166 GLU A N 1
ATOM 1224 C CA . GLU A 1 166 ? 1.502 3.980 17.036 1.00 91.88 166 GLU A CA 1
ATOM 1225 C C . GLU A 1 166 ? 1.220 3.841 15.536 1.00 91.88 166 GLU A C 1
ATOM 1227 O O . GLU A 1 166 ? 0.776 2.797 15.058 1.00 91.88 166 GLU A O 1
ATOM 1232 N N . VAL A 1 167 ? 1.455 4.915 14.789 1.00 93.06 167 VAL A N 1
ATOM 1233 C CA . VAL A 1 167 ? 1.252 4.990 13.341 1.00 93.06 167 VAL A CA 1
ATOM 1234 C C . VAL A 1 167 ? 2.582 5.363 12.708 1.00 93.06 167 VAL A C 1
ATOM 1236 O O . VAL A 1 167 ? 2.988 6.525 12.741 1.00 93.06 167 VAL A O 1
ATOM 1239 N N 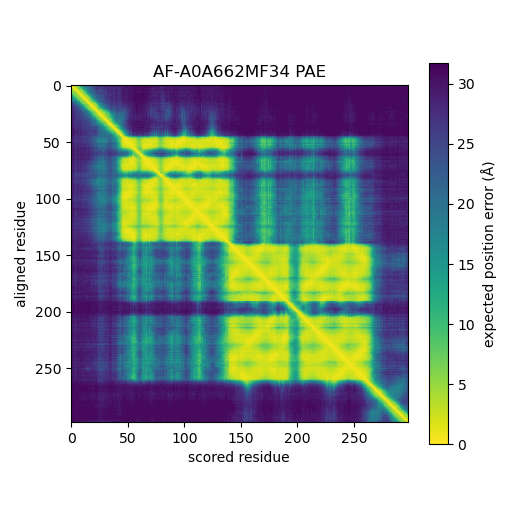. MET A 1 168 ? 3.282 4.378 12.159 1.00 86.88 168 MET A N 1
ATOM 1240 C CA . MET A 1 168 ? 4.575 4.575 11.512 1.00 86.88 168 MET A CA 1
ATOM 1241 C C . MET A 1 168 ? 4.391 4.858 10.019 1.00 86.88 168 MET A C 1
ATOM 1243 O O . MET A 1 168 ? 3.733 4.087 9.318 1.00 86.88 168 MET A O 1
ATOM 1247 N N . ASN A 1 169 ? 5.020 5.923 9.519 1.00 87.94 169 ASN A N 1
ATOM 1248 C CA . ASN A 1 169 ? 5.205 6.111 8.080 1.00 87.94 169 ASN A CA 1
ATOM 1249 C C . ASN A 1 169 ? 6.352 5.202 7.609 1.00 87.94 169 ASN A C 1
ATOM 1251 O O . ASN A 1 169 ? 7.516 5.484 7.880 1.00 87.94 169 ASN A O 1
ATOM 1255 N N . THR A 1 170 ? 6.034 4.102 6.930 1.00 86.06 170 THR A N 1
ATOM 1256 C CA . THR A 1 170 ? 7.024 3.174 6.345 1.00 86.06 170 THR A CA 1
ATOM 1257 C C . THR A 1 170 ? 7.412 3.534 4.908 1.00 86.06 170 THR A C 1
ATOM 1259 O O . THR A 1 170 ? 8.250 2.859 4.309 1.00 86.06 170 THR A O 1
ATOM 1262 N N . GLY A 1 171 ? 6.806 4.585 4.348 1.00 82.19 171 GLY A N 1
ATOM 1263 C CA . GLY A 1 171 ? 7.107 5.114 3.023 1.00 82.19 171 GLY A CA 1
ATOM 1264 C C . GLY A 1 171 ? 8.333 6.025 3.017 1.00 82.19 171 GLY A C 1
ATOM 1265 O O . GLY A 1 171 ? 9.063 6.147 4.000 1.00 82.19 171 GLY A O 1
ATOM 1266 N N . THR A 1 172 ? 8.557 6.697 1.887 1.00 80.75 172 THR A N 1
ATOM 1267 C CA . THR A 1 172 ? 9.685 7.627 1.718 1.00 80.75 172 THR A CA 1
ATOM 1268 C C . THR A 1 172 ? 9.243 9.092 1.808 1.00 80.75 172 THR A C 1
ATOM 1270 O O . THR A 1 172 ? 8.295 9.532 1.144 1.00 80.75 172 THR A O 1
ATOM 1273 N N . GLY A 1 173 ? 9.955 9.868 2.631 1.00 82.12 173 GLY A N 1
ATOM 1274 C CA . GLY A 1 173 ? 9.661 11.275 2.922 1.00 82.12 173 GLY A CA 1
ATOM 1275 C C . GLY A 1 173 ? 8.334 11.515 3.659 1.00 82.12 173 GLY A C 1
ATOM 1276 O O . GLY A 1 173 ? 7.541 10.600 3.886 1.00 82.12 173 GLY A O 1
ATOM 1277 N N . THR A 1 174 ? 8.057 12.779 3.992 1.00 85.19 174 THR A N 1
ATOM 1278 C CA . THR A 1 174 ? 6.896 13.184 4.804 1.00 85.19 174 THR A CA 1
ATOM 1279 C C . THR A 1 174 ? 5.553 12.743 4.230 1.00 85.19 174 THR A C 1
ATOM 1281 O O . THR A 1 174 ? 5.284 12.970 3.053 1.00 85.19 174 THR A O 1
ATOM 1284 N N . ASP A 1 175 ? 4.685 12.153 5.051 1.00 89.19 175 ASP A N 1
ATOM 1285 C CA . ASP A 1 175 ? 3.310 11.779 4.687 1.00 89.19 175 ASP A CA 1
ATOM 1286 C C . ASP A 1 175 ? 2.274 12.389 5.653 1.00 89.19 175 ASP A C 1
ATOM 1288 O O . ASP A 1 175 ? 2.605 12.876 6.737 1.00 89.19 175 ASP A O 1
ATOM 1292 N N . THR A 1 176 ? 1.006 12.387 5.248 1.00 90.75 176 THR A N 1
ATOM 1293 C CA . THR A 1 176 ? -0.146 12.660 6.111 1.00 90.75 176 THR A CA 1
ATOM 1294 C C . THR A 1 176 ? -0.997 11.401 6.180 1.00 90.75 176 THR A C 1
ATOM 1296 O O . THR A 1 176 ? -1.531 10.963 5.166 1.00 90.75 176 THR A O 1
ATOM 1299 N N . ILE A 1 177 ? -1.138 10.820 7.369 1.00 91.00 177 ILE A N 1
ATOM 1300 C CA . ILE A 1 177 ? -1.882 9.574 7.575 1.00 91.00 177 ILE A CA 1
ATOM 1301 C C . ILE A 1 177 ? -3.249 9.889 8.179 1.00 91.00 177 ILE A C 1
ATOM 1303 O O . ILE A 1 177 ? -3.354 10.647 9.144 1.00 91.00 177 ILE A O 1
ATOM 1307 N N . ILE A 1 178 ? -4.304 9.316 7.608 1.00 92.19 178 ILE A N 1
ATOM 1308 C CA . ILE A 1 178 ? -5.684 9.446 8.078 1.00 92.19 178 ILE A CA 1
ATOM 1309 C C . ILE A 1 178 ? -6.048 8.168 8.835 1.00 92.19 178 ILE A C 1
ATOM 1311 O O . ILE A 1 178 ? -6.073 7.084 8.254 1.00 92.19 178 ILE A O 1
ATOM 1315 N N . VAL A 1 179 ? -6.326 8.302 10.129 1.00 93.69 179 VAL A N 1
ATOM 1316 C CA . VAL A 1 179 ? -6.782 7.220 11.007 1.00 93.69 179 VAL A CA 1
ATOM 1317 C C . VAL A 1 179 ? -8.298 7.300 11.145 1.00 93.69 179 VAL A C 1
ATOM 1319 O O . VAL A 1 179 ? -8.831 8.360 11.471 1.00 93.69 179 VAL A O 1
ATOM 1322 N N . GLU A 1 180 ? -8.995 6.190 10.914 1.00 93.88 180 GLU A N 1
ATOM 1323 C CA . GLU A 1 180 ? -10.457 6.094 10.954 1.00 93.88 180 GLU A CA 1
ATOM 1324 C C . GLU A 1 180 ? -10.940 4.904 11.795 1.00 93.88 180 GLU A C 1
ATOM 1326 O O . GLU A 1 180 ? -10.373 3.814 11.723 1.00 93.88 180 GLU A O 1
ATOM 1331 N N . ILE A 1 181 ? -12.037 5.085 12.538 1.00 92.81 181 ILE A N 1
ATOM 1332 C CA . ILE A 1 181 ? -12.755 4.019 13.252 1.00 92.81 181 ILE A CA 1
ATOM 1333 C C . ILE A 1 181 ? -13.982 3.586 12.443 1.00 92.81 181 ILE A C 1
ATOM 1335 O O . ILE A 1 181 ? -14.848 4.388 12.083 1.00 92.81 181 ILE A O 1
ATOM 1339 N N . SER A 1 182 ? -14.098 2.281 12.216 1.00 92.12 182 SER A N 1
ATOM 1340 C CA . SER A 1 182 ? -15.175 1.653 11.453 1.00 92.12 182 SER A CA 1
ATOM 1341 C C . SER A 1 182 ? -15.733 0.402 12.151 1.00 92.12 182 SER A C 1
ATOM 1343 O O . SER A 1 182 ? -15.261 -0.018 13.208 1.00 92.12 182 SER A O 1
ATOM 1345 N N . GLY A 1 183 ? -16.782 -0.191 11.577 1.00 88.56 183 GLY A N 1
ATOM 1346 C CA . GLY A 1 183 ? -17.464 -1.360 12.139 1.00 88.56 183 GLY A CA 1
ATOM 1347 C C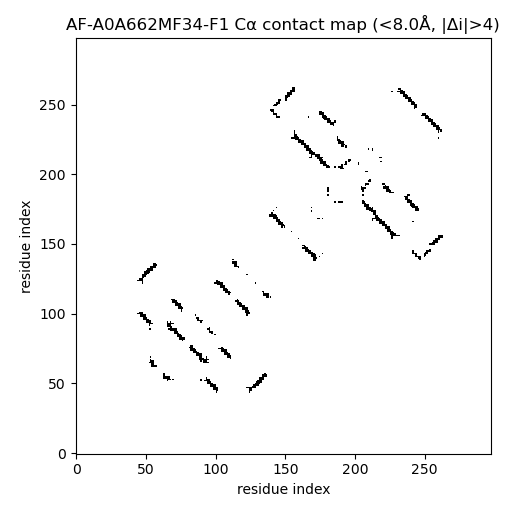 . GLY A 1 183 ? -18.676 -1.020 13.013 1.00 88.56 183 GLY A C 1
ATOM 1348 O O . GLY A 1 183 ? -19.016 0.143 13.235 1.00 88.56 183 GLY A O 1
ATOM 1349 N N . LYS A 1 184 ? -19.373 -2.064 13.482 1.00 81.81 184 LYS A N 1
ATOM 1350 C CA . LYS A 1 184 ? -20.678 -1.944 14.166 1.00 81.81 184 LYS A CA 1
ATOM 1351 C C . LYS A 1 184 ? -20.599 -1.205 15.500 1.00 81.81 184 LYS A C 1
ATOM 1353 O O . LYS A 1 184 ? -21.535 -0.499 15.848 1.00 81.81 184 LYS A O 1
ATOM 1358 N N . MET A 1 185 ? -19.489 -1.366 16.217 1.00 88.00 185 MET A N 1
ATOM 1359 C CA . MET A 1 185 ? -19.308 -0.835 17.570 1.00 88.00 185 MET A CA 1
ATOM 1360 C C . MET A 1 185 ? -18.473 0.449 17.590 1.00 88.00 185 MET A C 1
ATOM 1362 O O . MET A 1 185 ? -18.019 0.863 18.650 1.00 88.00 185 MET A O 1
ATOM 1366 N N . ARG A 1 186 ? -18.275 1.097 16.429 1.00 86.00 186 ARG A N 1
ATOM 1367 C CA . ARG A 1 186 ? -17.478 2.330 16.313 1.00 86.00 186 ARG A CA 1
ATOM 1368 C C . ARG A 1 186 ? -17.938 3.442 17.258 1.00 86.00 186 ARG A C 1
ATOM 1370 O O . ARG A 1 186 ? -17.122 4.241 17.673 1.00 86.00 186 ARG A O 1
ATOM 1377 N N . GLU A 1 187 ? -19.226 3.481 17.603 1.00 88.31 187 GLU A N 1
ATOM 1378 C CA . GLU A 1 187 ? -19.823 4.513 18.465 1.00 88.31 187 GLU A CA 1
ATOM 1379 C C . GLU A 1 187 ? -19.389 4.381 19.935 1.00 88.31 187 GLU A C 1
ATOM 1381 O O . GLU A 1 187 ? -19.523 5.330 20.699 1.00 88.31 187 GLU A O 1
ATOM 1386 N N . TRP A 1 188 ? -18.820 3.232 20.321 1.00 91.62 188 TRP A N 1
ATOM 1387 C CA . TRP A 1 188 ? -18.170 3.032 21.621 1.00 91.62 188 TRP A CA 1
ATOM 1388 C C . TRP A 1 188 ? -16.745 3.591 21.660 1.00 91.62 188 TRP A C 1
ATOM 1390 O O . TRP A 1 188 ? -16.124 3.577 22.717 1.00 91.62 188 TRP A O 1
ATOM 1400 N N . ALA A 1 189 ? -16.190 4.032 20.529 1.00 90.94 189 ALA A N 1
ATOM 1401 C CA . ALA A 1 189 ? -14.812 4.483 20.428 1.00 90.94 189 ALA A CA 1
ATOM 1402 C C . ALA A 1 189 ? -14.723 5.880 19.801 1.00 90.94 189 ALA A C 1
ATOM 1404 O O . ALA A 1 189 ? -15.510 6.266 18.940 1.00 90.94 189 ALA A O 1
ATOM 1405 N N . SER A 1 190 ? -13.734 6.652 20.232 1.00 89.88 190 SER A N 1
ATOM 1406 C CA . SER A 1 190 ? -13.443 7.975 19.686 1.00 89.88 190 SER A CA 1
ATOM 1407 C C . SER A 1 190 ? -11.943 8.222 19.651 1.00 89.88 190 SER A C 1
ATOM 1409 O O . SER A 1 190 ? -11.214 7.796 20.547 1.00 89.88 190 SER A O 1
ATOM 1411 N N . LEU A 1 191 ? -11.485 8.903 18.608 1.00 87.44 191 LEU A N 1
ATOM 1412 C CA . LEU A 1 191 ? -10.102 9.340 18.472 1.00 87.44 191 LEU A CA 1
ATOM 1413 C C . LEU A 1 191 ? -9.899 10.646 19.259 1.00 87.44 191 LEU A C 1
ATOM 1415 O O . LEU A 1 191 ? -10.775 11.515 19.270 1.00 87.44 191 LEU A O 1
ATOM 1419 N N . GLY A 1 192 ? -8.773 10.757 19.967 1.00 71.00 192 GLY A N 1
ATOM 1420 C CA . GLY A 1 192 ? -8.399 11.945 20.740 1.00 71.00 192 GLY A CA 1
ATOM 1421 C C . GLY A 1 192 ? -8.043 13.161 19.871 1.00 71.00 192 GLY A C 1
ATOM 1422 O O . GLY A 1 192 ? -8.056 13.106 18.643 1.00 71.00 192 GLY A O 1
ATOM 1423 N N . GLU A 1 193 ? -7.687 14.291 20.494 1.00 55.50 193 GLU A N 1
ATOM 1424 C CA . GLU A 1 193 ? -7.111 15.399 19.718 1.00 55.50 193 GLU A CA 1
ATOM 1425 C C . GLU A 1 193 ? -5.658 15.082 19.319 1.00 55.50 193 GLU A C 1
ATOM 1427 O O . GLU A 1 193 ? -4.854 14.741 20.192 1.00 55.50 193 GLU A O 1
ATOM 1432 N N . PRO A 1 194 ? -5.269 15.257 18.040 1.00 47.22 194 PRO A N 1
ATOM 1433 C CA . PRO A 1 194 ? -3.874 15.176 17.641 1.00 47.22 194 PRO A CA 1
ATOM 1434 C C . PRO A 1 194 ? -3.080 16.302 18.300 1.00 47.22 194 PRO A C 1
ATOM 1436 O O . PRO A 1 194 ? -3.171 17.472 17.911 1.00 47.22 194 PRO A O 1
ATOM 1439 N N . VAL A 1 195 ? -2.192 15.938 19.223 1.00 41.38 195 VAL A N 1
ATOM 1440 C CA . VAL A 1 195 ? -1.009 16.755 19.491 1.00 41.38 195 VAL A CA 1
ATOM 1441 C C . VAL A 1 195 ? -0.078 16.605 18.287 1.00 41.38 195 VAL A C 1
ATOM 1443 O O . VAL A 1 195 ? 0.791 15.748 18.294 1.00 41.38 195 VAL A O 1
ATOM 1446 N N . ILE A 1 196 ? -0.330 17.395 17.235 1.00 43.16 196 ILE A N 1
ATOM 1447 C CA . ILE A 1 196 ? 0.607 18.264 16.490 1.00 43.16 196 ILE A CA 1
ATOM 1448 C C . ILE A 1 196 ? -0.204 18.965 15.375 1.00 43.16 196 ILE A C 1
ATOM 1450 O O . ILE A 1 196 ? -0.724 18.337 14.461 1.00 43.16 196 ILE A O 1
ATOM 1454 N N . THR A 1 197 ? -0.300 20.298 15.472 1.00 40.88 197 THR A N 1
ATOM 1455 C CA . THR A 1 197 ? -0.847 21.252 14.477 1.00 40.88 197 THR A CA 1
ATOM 1456 C C . THR A 1 197 ? -2.183 20.908 13.798 1.00 40.88 197 THR A C 1
ATOM 1458 O O . THR A 1 197 ? -2.238 20.240 12.769 1.00 40.88 197 THR A O 1
ATOM 1461 N N . ARG A 1 198 ? -3.265 21.531 14.285 1.00 45.72 198 ARG A N 1
ATOM 1462 C CA . ARG A 1 198 ? -4.574 21.568 13.614 1.00 45.72 198 ARG A CA 1
ATOM 1463 C C . ARG A 1 198 ? -4.465 22.110 12.180 1.00 45.72 198 ARG A C 1
ATOM 1465 O O . ARG A 1 198 ? -4.330 23.319 11.994 1.00 45.72 198 ARG A O 1
ATOM 1472 N N . SER A 1 199 ? -4.648 21.242 11.186 1.00 42.06 199 SER A N 1
ATOM 1473 C CA . SER A 1 199 ? -5.200 21.650 9.892 1.00 42.06 199 SER A CA 1
ATOM 1474 C C . SER A 1 199 ? -6.727 21.627 9.994 1.00 42.06 199 SER A C 1
ATOM 1476 O O . SER A 1 199 ? -7.325 20.628 10.392 1.00 42.06 199 SER A O 1
ATOM 1478 N N . SER A 1 200 ? -7.375 22.755 9.712 1.00 41.25 200 SER A N 1
ATOM 1479 C CA . SER A 1 200 ? -8.821 22.926 9.869 1.00 41.25 200 SER A CA 1
ATOM 1480 C C . SER A 1 200 ? -9.590 22.190 8.764 1.00 41.25 200 SER A C 1
ATOM 1482 O O . SER A 1 200 ? -9.799 22.754 7.690 1.00 41.25 200 SER A O 1
ATOM 1484 N N . GLY A 1 201 ? -10.008 20.945 9.021 1.00 41.75 201 GLY A N 1
ATOM 1485 C CA . GLY A 1 201 ? -10.524 20.065 7.964 1.00 41.75 201 GLY A CA 1
ATOM 1486 C C . GLY A 1 201 ? -11.433 18.908 8.394 1.00 41.75 201 GLY A C 1
ATOM 1487 O O . GLY A 1 201 ? -11.301 17.825 7.847 1.00 41.75 201 GLY A O 1
ATOM 1488 N N . GLY A 1 202 ? -12.365 19.120 9.331 1.00 44.94 202 GLY A N 1
ATOM 1489 C CA . GLY A 1 202 ? -13.599 18.316 9.409 1.00 44.94 202 GLY A CA 1
ATOM 1490 C C . GLY A 1 202 ? -13.475 16.798 9.628 1.00 44.94 202 GLY A C 1
ATOM 1491 O O . GLY A 1 202 ? -14.114 16.040 8.904 1.00 44.94 202 GLY A O 1
ATOM 1492 N N . GLY A 1 203 ? -12.742 16.355 10.652 1.00 52.66 203 GLY A N 1
ATOM 1493 C CA . GLY A 1 203 ? -12.907 15.008 11.216 1.00 52.66 203 GLY A CA 1
ATOM 1494 C C . G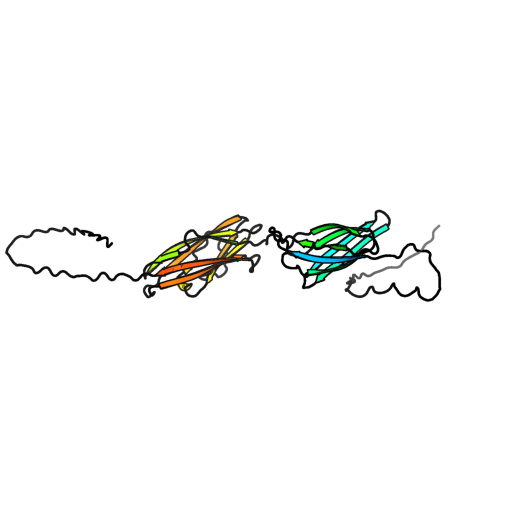LY A 1 203 ? -14.041 14.978 12.248 1.00 52.66 203 GLY A C 1
ATOM 1495 O O . GLY A 1 203 ? -14.114 15.853 13.111 1.00 52.66 203 GLY A O 1
ATOM 1496 N N . GLY A 1 204 ? -14.942 13.994 12.163 1.00 62.06 204 GLY A N 1
ATOM 1497 C CA . GLY A 1 204 ? -15.813 13.632 13.292 1.00 62.06 204 GLY A CA 1
ATOM 1498 C C . GLY A 1 204 ? -15.029 12.856 14.366 1.00 62.06 204 GLY A C 1
ATOM 1499 O O . GLY A 1 204 ? -13.857 12.562 14.147 1.00 62.06 204 GLY A O 1
ATOM 1500 N N . PRO A 1 205 ? -15.651 12.418 15.479 1.00 74.06 205 PRO A N 1
ATOM 1501 C CA . PRO A 1 205 ? -14.951 11.688 16.553 1.00 74.06 205 PRO A CA 1
ATOM 1502 C C . PRO A 1 205 ? -14.348 10.337 16.119 1.00 74.06 205 PRO A C 1
ATOM 1504 O O . PRO A 1 205 ? -13.659 9.690 16.900 1.00 74.06 205 PRO A O 1
ATOM 1507 N N . TYR A 1 206 ? -14.604 9.907 14.882 1.00 82.31 206 TYR A N 1
ATOM 1508 C CA . TYR A 1 206 ? -14.144 8.652 14.295 1.00 82.31 206 TYR A CA 1
ATOM 1509 C C . TYR A 1 206 ? -13.016 8.827 13.268 1.00 82.31 206 TYR A C 1
ATOM 1511 O O . TYR A 1 206 ? -12.631 7.828 12.675 1.00 82.31 206 TYR A O 1
ATOM 1519 N N . ALA A 1 207 ? -12.527 10.046 12.999 1.00 85.31 207 ALA A N 1
ATOM 1520 C CA . ALA A 1 207 ? -11.491 10.285 11.989 1.00 85.31 207 ALA A CA 1
ATOM 1521 C C . ALA A 1 207 ? -10.495 11.376 12.419 1.00 85.31 207 ALA A C 1
ATOM 1523 O O . ALA A 1 207 ? -10.898 12.475 12.799 1.00 85.31 207 ALA A O 1
ATOM 1524 N N . GLN A 1 208 ? -9.198 11.086 12.311 1.00 87.19 208 GLN A N 1
ATOM 1525 C CA . GLN A 1 208 ? -8.100 11.956 12.735 1.00 87.19 208 GLN A CA 1
ATOM 1526 C C . GLN A 1 208 ? -6.974 11.936 11.697 1.00 87.19 208 GLN A C 1
ATOM 1528 O O . GLN A 1 208 ? -6.546 10.871 11.263 1.00 87.19 208 GLN A O 1
ATOM 1533 N N . SER A 1 209 ? -6.458 13.107 11.319 1.00 88.12 209 SER A N 1
ATOM 1534 C CA . SER A 1 209 ? -5.269 13.219 10.470 1.00 88.12 209 SER A CA 1
ATOM 1535 C C . SER A 1 209 ? -4.013 13.480 11.300 1.00 88.12 209 SER A C 1
ATOM 1537 O O . SER A 1 209 ? -3.986 14.360 12.162 1.00 88.12 209 SER A O 1
ATOM 1539 N N . ILE A 1 210 ? -2.948 12.743 11.002 1.00 86.56 210 ILE A N 1
ATOM 1540 C CA . ILE A 1 210 ? -1.596 12.974 11.508 1.00 86.56 210 ILE A CA 1
ATOM 1541 C C . ILE A 1 210 ? -0.780 13.507 10.332 1.00 86.56 210 ILE A C 1
ATOM 1543 O O . ILE A 1 210 ? -0.594 12.803 9.344 1.00 86.56 210 ILE A O 1
ATOM 1547 N N . SER A 1 211 ? -0.353 14.767 10.390 1.00 87.19 211 SER A N 1
ATOM 1548 C CA . SER A 1 211 ? 0.274 15.452 9.247 1.00 87.19 211 SER A CA 1
ATOM 1549 C C . SER A 1 211 ? 1.791 15.537 9.389 1.00 87.19 211 SER A C 1
ATOM 1551 O O . SER A 1 211 ? 2.284 15.786 10.485 1.00 87.19 211 SER A O 1
ATOM 1553 N N . ASN A 1 212 ? 2.510 15.453 8.267 1.00 83.00 212 ASN A N 1
ATOM 1554 C CA . ASN A 1 212 ? 3.970 15.594 8.182 1.00 83.00 212 ASN A CA 1
ATOM 1555 C C . ASN A 1 212 ? 4.748 14.573 9.037 1.00 83.00 212 ASN A C 1
ATOM 1557 O O . ASN A 1 212 ? 5.715 14.937 9.702 1.00 83.00 212 ASN A O 1
ATOM 1561 N N . ILE A 1 213 ? 4.339 13.302 9.023 1.00 84.06 213 ILE A N 1
ATOM 1562 C CA . ILE A 1 213 ? 5.153 12.225 9.600 1.00 84.06 213 ILE A CA 1
ATOM 1563 C C . ILE A 1 213 ? 6.328 11.970 8.646 1.00 84.06 213 ILE A C 1
ATOM 1565 O O . ILE A 1 213 ? 6.098 11.525 7.522 1.00 84.06 213 ILE A O 1
ATOM 1569 N N . ASP A 1 214 ? 7.562 12.258 9.067 1.00 81.12 214 ASP A N 1
ATOM 1570 C CA . ASP A 1 214 ? 8.790 11.904 8.334 1.00 81.12 214 ASP A CA 1
ATOM 1571 C C . ASP A 1 214 ? 8.913 10.378 8.120 1.00 81.12 214 ASP A C 1
ATOM 1573 O O . ASP A 1 214 ? 8.182 9.587 8.720 1.00 81.12 214 ASP A O 1
ATOM 1577 N N . ASP A 1 215 ? 9.825 9.936 7.257 1.00 77.12 215 ASP A N 1
ATOM 1578 C CA . ASP A 1 215 ? 10.063 8.509 7.029 1.00 77.12 215 ASP A CA 1
ATOM 1579 C C . ASP A 1 215 ? 10.545 7.791 8.303 1.00 77.12 215 ASP A C 1
ATOM 1581 O O . ASP A 1 215 ? 11.323 8.319 9.100 1.00 77.12 215 ASP A O 1
ATOM 1585 N N . TYR A 1 216 ? 10.013 6.587 8.528 1.00 73.94 216 TYR A N 1
ATOM 1586 C CA . TYR A 1 216 ? 10.199 5.762 9.731 1.00 73.94 216 TYR A CA 1
ATOM 1587 C C . TYR A 1 216 ? 9.860 6.453 11.065 1.00 73.94 216 TYR A C 1
ATOM 1589 O O . TYR A 1 216 ? 10.197 5.946 12.137 1.00 73.94 216 TYR A O 1
ATOM 1597 N N . SER A 1 217 ? 9.166 7.594 11.028 1.00 79.19 217 SER A N 1
ATOM 1598 C CA . SER A 1 217 ? 8.704 8.294 12.226 1.00 79.19 217 SER A CA 1
ATOM 1599 C C . SER A 1 217 ? 7.322 7.807 12.660 1.00 79.19 217 SER A C 1
ATOM 1601 O O . SER A 1 217 ? 6.518 7.353 11.844 1.00 79.19 217 SER A O 1
ATOM 1603 N N . ILE A 1 218 ? 7.051 7.908 13.964 1.00 83.00 218 ILE A N 1
ATOM 1604 C CA . ILE A 1 218 ? 5.827 7.407 14.599 1.00 83.00 218 ILE A CA 1
ATOM 1605 C C . ILE A 1 218 ? 4.938 8.581 15.022 1.00 83.00 218 ILE A C 1
ATOM 1607 O O . ILE A 1 218 ? 5.324 9.410 15.849 1.00 83.00 218 ILE A O 1
ATOM 1611 N N . GLY A 1 219 ? 3.721 8.622 14.486 1.00 86.88 219 GLY A N 1
ATOM 1612 C CA . GLY A 1 219 ? 2.614 9.410 15.017 1.00 86.88 219 GLY A CA 1
ATOM 1613 C C . GLY A 1 219 ? 1.877 8.639 16.112 1.00 86.88 219 GLY A C 1
ATOM 1614 O O . GLY A 1 219 ? 1.654 7.442 15.973 1.00 86.88 219 GLY A O 1
ATOM 1615 N N . ASN A 1 220 ? 1.482 9.311 17.192 1.00 89.00 220 ASN A N 1
ATOM 1616 C CA . ASN A 1 220 ? 0.735 8.689 18.290 1.00 89.00 220 ASN A CA 1
ATOM 1617 C C . ASN A 1 220 ? -0.741 9.104 18.228 1.00 89.00 220 ASN A C 1
ATOM 1619 O O . ASN A 1 220 ? -1.042 10.276 17.985 1.00 89.00 220 ASN A O 1
ATOM 1623 N N . VAL A 1 221 ? -1.654 8.158 18.460 1.00 90.19 221 VAL A N 1
ATOM 1624 C CA . VAL A 1 221 ? -3.107 8.397 18.486 1.00 90.19 221 VAL A CA 1
ATOM 1625 C C . VAL A 1 221 ? -3.739 7.705 19.687 1.00 90.19 221 VAL A C 1
ATOM 1627 O O . VAL A 1 221 ? -3.610 6.495 19.851 1.00 90.19 221 VAL A O 1
ATOM 1630 N N . ASP A 1 222 ? -4.475 8.465 20.493 1.00 91.06 222 ASP A N 1
ATOM 1631 C CA . ASP A 1 222 ? -5.256 7.925 21.605 1.00 91.06 222 ASP A CA 1
ATOM 1632 C C . ASP A 1 222 ? -6.652 7.512 21.130 1.00 91.06 222 ASP A C 1
ATOM 1634 O O . ASP A 1 222 ? -7.362 8.299 20.497 1.00 91.06 222 ASP A O 1
ATOM 1638 N N . VAL A 1 223 ? -7.079 6.302 21.493 1.00 92.75 223 VAL A N 1
ATOM 1639 C CA . VAL A 1 223 ? -8.455 5.826 21.297 1.00 92.75 223 VAL A CA 1
ATOM 1640 C C . VAL A 1 223 ? -9.134 5.738 22.653 1.00 92.75 223 VAL A C 1
ATOM 1642 O O . VAL A 1 223 ? -8.756 4.930 23.503 1.00 92.75 223 VAL A O 1
ATOM 1645 N N . ASN A 1 224 ? -10.164 6.555 22.845 1.00 92.44 224 ASN A N 1
ATOM 1646 C CA . ASN A 1 224 ? -11.028 6.527 24.015 1.00 92.44 224 ASN A CA 1
ATOM 1647 C C . ASN A 1 224 ? -12.203 5.591 23.743 1.00 92.44 224 ASN A C 1
ATOM 1649 O O . ASN A 1 224 ? -13.035 5.874 22.882 1.00 92.44 224 ASN A O 1
ATOM 1653 N N . ILE A 1 225 ? -12.263 4.489 24.483 1.00 94.06 225 ILE A N 1
ATOM 1654 C CA . ILE A 1 225 ? -13.298 3.461 24.406 1.00 94.06 225 ILE A CA 1
ATOM 1655 C C . ILE A 1 225 ? -14.202 3.609 25.632 1.00 94.06 225 ILE A C 1
ATOM 1657 O O . ILE A 1 225 ? -13.702 3.700 26.750 1.00 94.06 225 ILE A O 1
ATOM 1661 N N . SER A 1 226 ? -15.517 3.620 25.441 1.00 93.75 226 SER A N 1
ATOM 1662 C CA . SER A 1 226 ? -16.528 3.735 26.491 1.00 93.75 226 SER A CA 1
ATOM 1663 C C . SER A 1 226 ? -17.636 2.714 26.231 1.00 93.75 226 SER A C 1
ATOM 1665 O O . SER A 1 226 ? -18.259 2.720 25.169 1.00 93.75 226 SER A O 1
ATOM 1667 N N . VAL A 1 227 ? -17.839 1.790 27.172 1.00 94.38 227 VAL A N 1
ATOM 1668 C CA . VAL A 1 227 ? -18.871 0.748 27.097 1.00 94.38 227 VAL A CA 1
ATOM 1669 C C . VAL A 1 227 ? -20.170 1.321 27.673 1.00 94.38 227 VAL A C 1
ATOM 1671 O O . VAL A 1 227 ? -20.172 1.704 28.841 1.00 94.38 227 VAL A O 1
ATOM 1674 N N . PRO A 1 228 ? -21.283 1.370 26.918 1.00 93.69 228 PRO A N 1
ATOM 1675 C CA . PRO A 1 228 ? -22.565 1.839 27.440 1.00 93.69 228 PRO A CA 1
ATOM 1676 C C . PRO A 1 228 ? -23.062 1.042 28.651 1.00 93.69 228 PRO A C 1
ATOM 1678 O O . PRO A 1 228 ? -22.797 -0.155 28.779 1.00 93.69 228 PRO A O 1
ATOM 1681 N N . ASP A 1 229 ? -23.849 1.690 29.511 1.00 91.50 229 ASP A N 1
ATOM 1682 C CA . ASP A 1 229 ? -24.477 1.046 30.674 1.00 91.50 229 ASP A CA 1
ATOM 1683 C C . ASP A 1 229 ? -25.460 -0.076 30.281 1.00 91.50 229 ASP A C 1
ATOM 1685 O O . ASP A 1 229 ? -25.670 -1.016 31.045 1.00 91.50 229 ASP A O 1
ATOM 1689 N N . ASP A 1 230 ? -26.053 -0.003 29.084 1.00 91.56 230 ASP A N 1
ATOM 1690 C CA . ASP A 1 230 ? -26.989 -0.991 28.533 1.00 91.56 230 ASP A CA 1
ATOM 1691 C C . ASP A 1 230 ? -26.319 -2.056 27.640 1.00 91.56 230 ASP A C 1
ATOM 1693 O O . ASP A 1 230 ? -27.001 -2.909 27.061 1.00 91.56 230 ASP A O 1
ATOM 1697 N N . ALA A 1 231 ? -24.983 -2.049 27.542 1.00 91.88 231 ALA A N 1
ATOM 1698 C CA . ALA A 1 231 ? -24.235 -3.029 26.765 1.00 91.88 231 ALA A CA 1
ATOM 1699 C C . ALA A 1 231 ? -24.457 -4.455 27.298 1.00 91.88 231 ALA A C 1
ATOM 1701 O O . ALA A 1 231 ? -24.231 -4.751 28.471 1.00 91.88 231 ALA A O 1
ATOM 1702 N N . GLN A 1 232 ? -24.872 -5.373 26.427 1.00 92.69 232 GLN A N 1
ATOM 1703 C CA . GLN A 1 232 ? -25.011 -6.783 26.797 1.00 92.69 232 GLN A CA 1
ATOM 1704 C C . GLN A 1 232 ? -23.633 -7.416 27.027 1.00 92.69 232 GLN A C 1
ATOM 1706 O O . GLN A 1 232 ? -22.636 -6.996 26.440 1.00 92.69 232 GLN A O 1
ATOM 1711 N N . ALA A 1 233 ? -23.569 -8.450 27.865 1.00 92.88 233 ALA A N 1
ATOM 1712 C CA . ALA A 1 233 ? -22.350 -9.237 27.992 1.00 92.88 233 ALA A CA 1
ATOM 1713 C C . ALA A 1 233 ? -22.078 -10.009 26.694 1.00 92.88 233 ALA A C 1
ATOM 1715 O O . ALA A 1 233 ? -22.983 -10.581 26.083 1.00 92.88 233 ALA A O 1
ATOM 1716 N N . GLY A 1 234 ? -20.822 -10.021 26.254 1.00 94.12 234 GLY A N 1
ATOM 1717 C CA . GLY A 1 234 ? -20.470 -10.568 24.950 1.00 94.12 234 GLY A CA 1
ATOM 1718 C C . GLY A 1 234 ? -19.125 -10.085 24.430 1.00 94.12 234 GLY A C 1
ATOM 1719 O O . GLY A 1 234 ? -18.380 -9.387 25.116 1.00 94.12 234 GLY A O 1
ATOM 1720 N N . LYS A 1 235 ? -18.812 -10.480 23.194 1.00 93.88 235 LYS A N 1
ATOM 1721 C CA . LYS A 1 235 ? -17.603 -10.062 22.480 1.00 93.88 235 LYS A CA 1
ATOM 1722 C C . LYS A 1 235 ? -17.969 -9.125 21.341 1.00 93.88 235 LYS A C 1
ATOM 1724 O O . LYS A 1 235 ? -18.826 -9.442 20.519 1.00 93.88 235 LYS A O 1
ATOM 1729 N N . TYR A 1 236 ? -17.271 -8.005 21.300 1.00 94.88 236 TYR A N 1
ATOM 1730 C CA . TYR A 1 236 ? -17.498 -6.877 20.416 1.00 94.88 236 TYR A CA 1
ATOM 1731 C C . TYR A 1 236 ? -16.186 -6.498 19.739 1.00 94.88 236 TYR A C 1
ATOM 1733 O O . TYR A 1 236 ? -15.116 -6.671 20.324 1.00 94.88 236 TYR A O 1
ATOM 1741 N N . ASN A 1 237 ? -16.260 -5.966 18.523 1.00 94.88 237 ASN A N 1
ATOM 1742 C CA . ASN A 1 237 ? -15.104 -5.379 17.863 1.00 94.88 237 ASN A CA 1
ATOM 1743 C C . ASN A 1 237 ? -15.458 -4.129 17.054 1.00 94.88 237 ASN A C 1
ATOM 1745 O O . ASN A 1 237 ? -16.607 -3.893 16.662 1.00 94.88 237 ASN A O 1
ATOM 1749 N N . PHE A 1 238 ? -14.425 -3.335 16.813 1.00 94.44 238 PHE A N 1
ATOM 1750 C CA . PHE A 1 238 ? -14.390 -2.269 15.826 1.00 94.44 238 PHE A CA 1
ATOM 1751 C C . PHE A 1 238 ? -13.022 -2.304 15.137 1.00 94.44 238 PHE A C 1
ATOM 1753 O O . PHE A 1 238 ? -12.046 -2.789 15.715 1.00 94.44 238 PHE A O 1
ATOM 1760 N N . THR A 1 239 ? -12.965 -1.802 13.908 1.00 95.75 239 THR A N 1
ATOM 1761 C CA . THR A 1 239 ? -11.760 -1.846 13.075 1.00 95.75 239 THR A CA 1
ATOM 1762 C C . THR A 1 239 ? -11.228 -0.435 12.903 1.00 95.75 239 THR A C 1
ATOM 1764 O O . THR A 1 239 ? -11.946 0.455 12.436 1.00 95.75 239 THR A O 1
ATOM 1767 N N . ILE A 1 240 ? -9.970 -0.238 13.274 1.00 95.69 240 ILE A N 1
ATOM 1768 C CA . ILE A 1 240 ? -9.209 0.983 13.035 1.00 95.69 240 ILE A CA 1
ATOM 1769 C C . ILE A 1 240 ? -8.466 0.812 11.712 1.00 95.69 240 ILE A C 1
ATOM 1771 O O . ILE A 1 240 ? -7.868 -0.237 11.477 1.00 95.69 240 ILE A O 1
ATOM 1775 N N . ARG A 1 241 ? -8.489 1.828 10.852 1.00 94.75 241 ARG A N 1
ATOM 1776 C CA . ARG A 1 241 ? -7.726 1.868 9.599 1.00 94.75 241 ARG A CA 1
ATOM 1777 C C . ARG A 1 241 ? -6.841 3.103 9.575 1.00 94.75 241 ARG A C 1
ATOM 1779 O O . ARG A 1 241 ? -7.350 4.198 9.782 1.00 94.75 241 ARG A O 1
ATOM 1786 N N . ALA A 1 242 ? -5.558 2.942 9.277 1.00 94.56 242 ALA A N 1
ATOM 1787 C CA . ALA A 1 242 ? -4.631 4.038 9.012 1.00 94.56 242 ALA A CA 1
ATOM 1788 C C . ALA A 1 242 ? -4.295 4.053 7.512 1.00 94.56 242 ALA A C 1
ATOM 1790 O O . ALA A 1 242 ? -3.795 3.065 6.989 1.00 94.56 242 ALA A O 1
ATOM 1791 N N . THR A 1 243 ? -4.603 5.148 6.817 1.00 93.94 243 THR A N 1
ATOM 1792 C CA . THR A 1 243 ? -4.527 5.273 5.347 1.00 93.94 243 THR A CA 1
ATOM 1793 C C . THR A 1 243 ? -3.588 6.412 4.964 1.00 93.94 243 THR A C 1
ATOM 1795 O O . THR A 1 243 ? -3.711 7.504 5.522 1.00 93.94 243 THR A O 1
ATOM 1798 N N . SER A 1 244 ? -2.679 6.202 4.013 1.00 92.00 244 SER A N 1
ATOM 1799 C CA . SER A 1 244 ? -1.849 7.290 3.483 1.00 92.00 244 SER A CA 1
ATOM 1800 C C . SER A 1 244 ? -2.674 8.279 2.652 1.00 92.00 244 SER A C 1
ATOM 1802 O O . SER A 1 244 ? -3.564 7.900 1.893 1.00 92.00 244 SER A O 1
ATOM 1804 N N . GLN A 1 245 ? -2.363 9.573 2.764 1.00 90.12 245 GLN A N 1
ATOM 1805 C CA . GLN A 1 245 ? -2.917 10.598 1.877 1.00 90.12 245 GLN A CA 1
ATOM 1806 C C . GLN A 1 245 ? -2.191 10.657 0.521 1.00 90.12 245 GLN A C 1
ATOM 1808 O O . GLN A 1 245 ? -2.794 11.103 -0.456 1.00 90.12 245 GLN A O 1
ATOM 1813 N N . LYS A 1 246 ? -0.924 10.219 0.437 1.00 85.69 246 LYS A N 1
ATOM 1814 C CA . LYS A 1 246 ? -0.195 10.094 -0.840 1.00 85.69 246 LYS A CA 1
ATOM 1815 C C . LYS A 1 246 ? -0.793 9.004 -1.731 1.00 85.69 246 LYS A C 1
ATOM 1817 O O . LYS A 1 246 ? -0.854 9.193 -2.943 1.00 85.69 246 LYS A O 1
ATOM 1822 N N . ASP A 1 247 ? -1.202 7.886 -1.134 1.00 85.19 247 ASP A N 1
ATOM 1823 C CA . ASP A 1 247 ? -1.804 6.746 -1.827 1.00 85.19 247 ASP A CA 1
ATOM 1824 C C . ASP A 1 247 ? -2.904 6.093 -0.965 1.00 85.19 247 ASP A C 1
ATOM 1826 O O . ASP A 1 247 ? -2.585 5.392 -0.003 1.00 85.19 247 ASP A O 1
ATOM 1830 N N . PRO A 1 248 ? -4.193 6.289 -1.302 1.00 86.44 248 PRO A N 1
ATOM 1831 C CA . PRO A 1 248 ? -5.312 5.697 -0.568 1.00 86.44 248 PRO A CA 1
ATOM 1832 C C . PRO A 1 248 ? -5.381 4.163 -0.587 1.00 86.44 248 PRO A C 1
ATOM 1834 O O . PRO A 1 248 ? -6.062 3.596 0.267 1.00 86.44 248 PRO A O 1
ATOM 1837 N N . GLU A 1 249 ? -4.707 3.492 -1.529 1.00 85.44 249 GLU A N 1
ATOM 1838 C CA . GLU A 1 249 ? -4.612 2.024 -1.553 1.00 85.44 249 GLU A CA 1
ATOM 1839 C C . GLU A 1 249 ? -3.535 1.507 -0.577 1.00 85.44 249 GLU A C 1
ATOM 1841 O O . GLU A 1 249 ? -3.536 0.332 -0.209 1.00 85.44 249 GLU A O 1
ATOM 1846 N N . THR A 1 250 ? -2.656 2.390 -0.086 1.00 87.94 250 THR A N 1
ATOM 1847 C CA . THR A 1 250 ? -1.676 2.088 0.961 1.00 87.94 250 THR A CA 1
ATOM 1848 C C . THR A 1 250 ? -2.273 2.369 2.346 1.00 87.94 250 THR A C 1
ATOM 1850 O O . THR A 1 250 ? -2.319 3.510 2.822 1.00 87.94 250 THR A O 1
ATOM 1853 N N . PHE A 1 251 ? -2.719 1.307 3.020 1.00 93.44 251 PHE A N 1
ATOM 1854 C CA . PHE A 1 251 ? -3.299 1.364 4.364 1.00 93.44 251 PHE A CA 1
ATOM 1855 C C . PHE A 1 251 ? -2.912 0.157 5.232 1.00 93.44 251 PHE A C 1
ATOM 1857 O O . PHE A 1 251 ? -2.563 -0.904 4.723 1.00 93.44 251 PHE A O 1
ATOM 1864 N N . ASP A 1 252 ? -3.048 0.313 6.549 1.00 95.00 252 ASP A N 1
ATOM 1865 C CA . ASP A 1 252 ? -2.973 -0.770 7.537 1.00 95.00 252 ASP A CA 1
ATOM 1866 C C . ASP A 1 252 ? -4.256 -0.790 8.396 1.00 95.00 252 ASP A C 1
ATOM 1868 O O . ASP A 1 252 ? -4.929 0.236 8.559 1.00 95.00 252 ASP A O 1
ATOM 1872 N N . THR A 1 253 ? -4.630 -1.954 8.930 1.00 95.62 253 THR A N 1
ATOM 1873 C CA . THR A 1 253 ? -5.875 -2.160 9.691 1.00 95.62 253 THR A CA 1
ATOM 1874 C C . THR A 1 253 ? -5.665 -2.979 10.952 1.00 95.62 253 THR A C 1
ATOM 1876 O O . THR A 1 253 ? -5.021 -4.024 10.928 1.00 95.62 253 THR A O 1
ATOM 1879 N N . MET A 1 254 ? -6.319 -2.564 12.035 1.00 94.75 254 MET A N 1
ATOM 1880 C CA . MET A 1 254 ? -6.278 -3.229 13.332 1.00 94.75 254 MET A CA 1
ATOM 1881 C C . MET A 1 254 ? -7.686 -3.409 13.903 1.00 94.75 254 MET A C 1
ATOM 1883 O O . MET A 1 254 ? -8.417 -2.439 14.096 1.00 94.75 254 MET A O 1
ATOM 1887 N N . ASP A 1 255 ? -8.046 -4.647 14.234 1.00 95.75 255 ASP A N 1
ATOM 1888 C CA . ASP A 1 255 ? -9.257 -4.944 15.001 1.00 95.75 255 ASP A CA 1
ATOM 1889 C C . ASP A 1 255 ? -8.990 -4.833 16.506 1.00 95.75 255 ASP A C 1
ATOM 1891 O O . ASP A 1 255 ? -8.081 -5.477 17.036 1.00 95.75 255 ASP A O 1
ATOM 1895 N N . ILE A 1 256 ? -9.836 -4.078 17.209 1.00 94.81 256 ILE A N 1
ATOM 1896 C CA . ILE A 1 256 ? -9.840 -4.002 18.674 1.00 94.81 256 ILE A CA 1
ATOM 1897 C C . ILE A 1 256 ? -10.995 -4.837 19.223 1.00 94.81 256 ILE A C 1
ATOM 1899 O O . ILE A 1 256 ? -12.148 -4.650 18.832 1.00 94.81 256 ILE A O 1
ATOM 1903 N N . TYR A 1 257 ? -10.694 -5.738 20.161 1.00 95.19 257 TYR A N 1
ATOM 1904 C CA . TYR A 1 257 ? -11.656 -6.677 20.743 1.00 9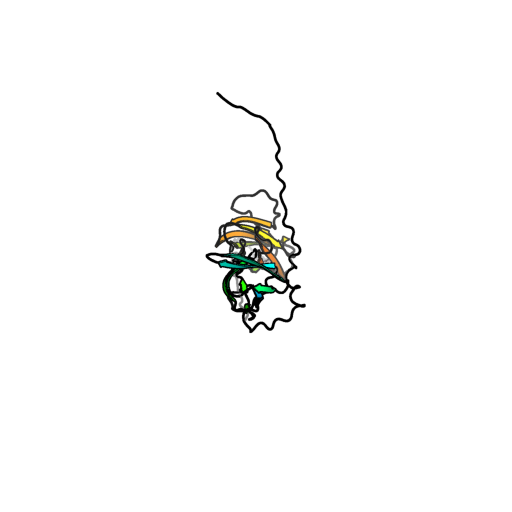5.19 257 TYR A CA 1
ATOM 1905 C C . TYR A 1 257 ? -12.032 -6.304 22.181 1.00 95.19 257 TYR A C 1
ATOM 1907 O O . TYR A 1 257 ? -11.200 -6.349 23.086 1.00 95.19 257 TYR A O 1
ATOM 1915 N N . ILE A 1 258 ? -13.311 -6.012 22.419 1.00 95.94 258 ILE A N 1
ATOM 1916 C CA . ILE A 1 258 ? -13.861 -5.720 23.748 1.00 95.94 258 ILE A CA 1
ATOM 1917 C C . ILE A 1 258 ? -14.746 -6.881 24.198 1.00 95.94 258 ILE A C 1
ATOM 1919 O O . ILE A 1 258 ? -15.718 -7.235 23.533 1.00 95.94 258 ILE A O 1
ATOM 1923 N N . THR A 1 259 ? -14.421 -7.477 25.343 1.00 96.12 259 THR A N 1
ATOM 1924 C CA . THR A 1 259 ? -15.290 -8.445 26.022 1.00 96.12 259 THR A CA 1
ATOM 1925 C C . THR A 1 259 ? -16.011 -7.739 27.163 1.00 96.12 259 THR A C 1
ATOM 1927 O O . THR A 1 259 ? -15.387 -7.398 28.166 1.00 96.12 259 THR A O 1
ATOM 1930 N N . VAL A 1 260 ? -17.317 -7.523 27.012 1.00 95.81 260 VAL A N 1
ATOM 1931 C CA . VAL A 1 260 ? -18.165 -6.982 28.080 1.00 95.81 260 VAL A CA 1
ATOM 1932 C C . VAL A 1 260 ? -18.546 -8.127 29.011 1.00 95.81 260 VAL A C 1
ATOM 1934 O O . VAL A 1 260 ? -19.097 -9.137 28.561 1.00 95.81 260 VAL A O 1
ATOM 1937 N N . LYS A 1 261 ? -18.236 -7.988 30.300 1.00 91.81 261 LYS A N 1
ATOM 1938 C CA . LYS A 1 261 ? -18.636 -8.932 31.350 1.00 91.81 261 LYS A CA 1
ATOM 1939 C C . LYS A 1 261 ? -19.948 -8.503 31.996 1.00 91.81 261 LYS A C 1
ATOM 1941 O O . LYS A 1 261 ? -20.239 -7.313 32.102 1.00 91.81 261 LYS A O 1
ATOM 1946 N N . GLU A 1 262 ? -20.717 -9.484 32.460 1.00 81.75 262 GLU A N 1
ATOM 1947 C CA . GLU A 1 262 ? -21.861 -9.219 33.331 1.00 81.75 262 GLU A CA 1
ATOM 1948 C C . GLU A 1 262 ? -21.373 -8.592 34.638 1.00 81.75 262 GLU A C 1
ATOM 1950 O O . GLU A 1 262 ? -20.366 -9.010 35.216 1.00 81.75 262 GLU A O 1
ATOM 1955 N N . LYS A 1 263 ? -22.105 -7.584 35.109 1.00 71.25 263 LYS A N 1
ATOM 1956 C CA . LYS A 1 263 ? -21.922 -7.038 36.446 1.00 71.25 263 LYS A CA 1
ATOM 1957 C C . LYS A 1 263 ? -22.498 -8.047 37.436 1.00 71.25 263 LYS A C 1
ATOM 1959 O O . LYS A 1 263 ? -23.704 -8.285 37.422 1.00 71.25 263 LYS A O 1
ATOM 1964 N N . GLU A 1 264 ? -21.655 -8.649 38.275 1.00 67.50 264 GLU A N 1
ATOM 1965 C CA . GLU A 1 264 ? -22.150 -9.455 39.393 1.00 67.50 264 GLU A CA 1
ATOM 1966 C C . GLU A 1 264 ? -23.022 -8.552 40.275 1.00 67.50 264 GLU A C 1
ATOM 1968 O O . GLU A 1 264 ? -22.547 -7.570 40.850 1.00 67.50 264 GLU A O 1
ATOM 1973 N N . ASN A 1 265 ? -24.318 -8.859 40.348 1.00 56.25 265 ASN A N 1
ATOM 1974 C CA . ASN A 1 265 ? -25.197 -8.224 41.316 1.00 56.25 265 ASN A CA 1
ATOM 1975 C C . ASN A 1 265 ? -24.786 -8.727 42.700 1.00 56.25 265 ASN A C 1
ATOM 1977 O O . ASN A 1 265 ? -25.075 -9.871 43.055 1.00 56.25 265 ASN A O 1
ATOM 1981 N N . GLU A 1 266 ? -24.138 -7.869 43.488 1.00 53.66 266 GLU A N 1
ATOM 1982 C CA . GLU A 1 266 ? -24.076 -8.057 44.934 1.00 53.66 266 GLU A CA 1
ATOM 1983 C C . GLU A 1 266 ? -25.512 -7.983 45.474 1.00 53.66 266 GLU A C 1
ATOM 1985 O O . GLU A 1 266 ? -26.046 -6.905 45.739 1.00 53.66 266 GLU A O 1
ATOM 1990 N N . GLU A 1 267 ? -26.170 -9.138 45.605 1.00 49.94 267 GLU A N 1
ATOM 1991 C CA . GLU A 1 267 ? -27.375 -9.238 46.420 1.00 49.94 267 GLU A CA 1
ATOM 1992 C C . GLU A 1 267 ? -26.996 -8.829 47.848 1.00 49.94 267 GLU A C 1
ATOM 1994 O O . GLU A 1 267 ? -26.244 -9.536 48.527 1.00 49.94 267 GLU A O 1
ATOM 1999 N N . GLU A 1 268 ? -27.519 -7.693 48.322 1.00 48.47 268 GLU A N 1
ATOM 2000 C CA . GLU A 1 268 ? -27.464 -7.346 49.739 1.00 48.47 268 GLU A CA 1
ATOM 2001 C C . GLU A 1 268 ? -28.194 -8.436 50.534 1.00 48.47 268 GLU A C 1
ATOM 2003 O O . GLU A 1 268 ? -29.411 -8.390 50.737 1.00 48.47 268 GLU A O 1
ATOM 2008 N N . VAL A 1 269 ? -27.445 -9.423 51.033 1.00 47.59 269 VAL A N 1
ATOM 2009 C CA . VAL A 1 269 ? -27.937 -10.372 52.034 1.00 47.59 269 VAL A CA 1
ATOM 2010 C C . VAL A 1 269 ? -28.068 -9.612 53.353 1.00 47.59 269 VAL A C 1
ATOM 2012 O O . VAL A 1 269 ? -27.215 -9.689 54.239 1.00 47.59 269 VAL A O 1
ATOM 2015 N N . GLY A 1 270 ? -29.147 -8.833 53.455 1.00 42.66 270 GLY A N 1
ATOM 2016 C CA . GLY A 1 270 ? -29.503 -8.018 54.606 1.00 42.66 270 GLY A CA 1
ATOM 2017 C C . GLY A 1 270 ? -29.722 -8.889 55.837 1.00 42.66 270 GLY A C 1
ATOM 2018 O O . GLY A 1 270 ? -30.835 -9.333 56.118 1.00 42.66 270 GLY A O 1
ATOM 2019 N N . PHE A 1 271 ? -28.645 -9.147 56.578 1.00 40.41 271 PHE A N 1
ATOM 2020 C CA . PHE A 1 271 ? -28.679 -9.988 57.764 1.00 40.41 271 PHE A CA 1
ATOM 2021 C C . PHE A 1 271 ? -29.339 -9.219 58.914 1.00 40.41 271 PHE A C 1
ATOM 2023 O O . PHE A 1 271 ? -28.680 -8.527 59.691 1.00 40.41 271 PHE A O 1
ATOM 2030 N N . VAL A 1 272 ? -30.667 -9.324 59.015 1.00 38.22 272 VAL A N 1
ATOM 2031 C CA . VAL A 1 272 ? -31.439 -8.755 60.124 1.00 38.22 272 VAL A CA 1
ATOM 2032 C C . VAL A 1 272 ? -31.008 -9.443 61.417 1.00 38.22 272 VAL A C 1
ATOM 2034 O O . VAL A 1 272 ? -31.444 -10.552 61.720 1.00 38.22 272 VAL A O 1
ATOM 2037 N N . ILE A 1 273 ? -30.148 -8.783 62.192 1.00 42.25 273 ILE A N 1
ATOM 2038 C CA . ILE A 1 273 ? -29.762 -9.244 63.526 1.00 42.25 273 ILE A CA 1
ATOM 2039 C C . ILE A 1 273 ? -30.961 -8.995 64.457 1.00 42.25 273 ILE A C 1
ATOM 2041 O O . ILE A 1 273 ? -31.293 -7.830 64.697 1.00 42.25 273 ILE A O 1
ATOM 2045 N N . PRO A 1 274 ? -31.640 -10.027 64.995 1.00 36.22 274 PRO A N 1
ATOM 2046 C CA . PRO A 1 274 ? -32.736 -9.805 65.927 1.00 36.22 274 PRO A CA 1
ATOM 2047 C C . PRO A 1 274 ? -32.183 -9.204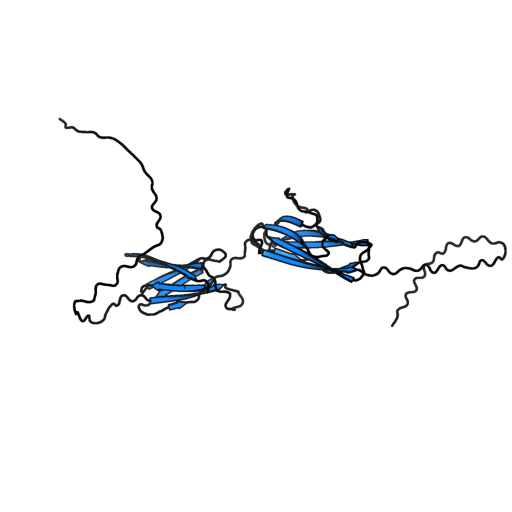 67.222 1.00 36.22 274 PRO A C 1
ATOM 2049 O O . PRO A 1 274 ? -31.341 -9.801 67.897 1.00 36.22 274 PRO A O 1
ATOM 2052 N N . SER A 1 275 ? -32.659 -8.014 67.583 1.00 40.78 275 SER A N 1
ATOM 2053 C CA . SER A 1 275 ? -32.256 -7.319 68.802 1.00 40.78 275 SER A CA 1
ATOM 2054 C C . SER A 1 275 ? -32.817 -8.023 70.041 1.00 40.78 275 SER A C 1
ATOM 2056 O O . SER A 1 275 ? -33.942 -7.783 70.479 1.00 40.78 275 SER A O 1
ATOM 2058 N N . VAL A 1 276 ? -32.011 -8.898 70.647 1.00 40.84 276 VAL A N 1
ATOM 2059 C CA . VAL A 1 276 ? -32.330 -9.488 71.953 1.00 40.84 276 VAL A CA 1
ATOM 2060 C C . VAL A 1 276 ? -32.160 -8.414 73.027 1.00 40.84 276 VAL A C 1
ATOM 2062 O O . VAL A 1 276 ? -31.049 -8.100 73.452 1.00 40.84 276 VAL A O 1
ATOM 2065 N N . GLY A 1 277 ? -33.278 -7.831 73.455 1.00 40.25 277 GLY A N 1
ATOM 2066 C CA . GLY A 1 277 ? -33.308 -6.819 74.504 1.00 40.25 277 GLY A CA 1
ATOM 2067 C C . GLY A 1 277 ? -32.939 -7.390 75.874 1.00 40.25 277 GLY A C 1
ATOM 2068 O O . GLY A 1 277 ? -33.796 -7.915 76.579 1.00 40.25 277 GLY A O 1
ATOM 2069 N N . ILE A 1 278 ? -31.679 -7.221 76.277 1.00 39.31 278 ILE A N 1
ATOM 2070 C CA . ILE A 1 278 ? -31.236 -7.296 77.674 1.00 39.31 278 ILE A CA 1
ATOM 2071 C C . ILE A 1 278 ? -30.611 -5.940 78.020 1.00 39.31 278 ILE A C 1
ATOM 2073 O O . ILE A 1 278 ? -29.914 -5.336 77.207 1.00 39.31 278 ILE A O 1
ATOM 2077 N N . GLY A 1 279 ? -30.969 -5.406 79.188 1.00 33.53 279 GLY A N 1
ATOM 2078 C CA . GLY A 1 279 ? -30.841 -3.981 79.481 1.00 33.53 279 GLY A CA 1
ATOM 2079 C C . GLY A 1 279 ? -29.411 -3.437 79.555 1.00 33.53 279 GLY A C 1
ATOM 2080 O O . GLY A 1 279 ? -28.506 -4.087 80.066 1.00 33.53 279 GLY A O 1
ATOM 2081 N N . ALA A 1 280 ? -29.285 -2.175 79.137 1.00 42.88 280 ALA A N 1
ATOM 2082 C CA . ALA A 1 280 ? -28.234 -1.230 79.512 1.00 42.88 280 ALA A CA 1
ATOM 2083 C C . ALA A 1 280 ? -26.769 -1.684 79.338 1.00 42.88 280 ALA A C 1
ATOM 2085 O O . ALA A 1 280 ? -26.081 -1.948 80.317 1.00 42.88 280 ALA A O 1
ATOM 2086 N N . PHE A 1 281 ? -26.240 -1.567 78.116 1.00 33.00 281 PHE A N 1
ATOM 2087 C CA . PHE A 1 281 ? -24.888 -1.028 77.918 1.00 33.00 281 PHE A CA 1
ATOM 2088 C C . PHE A 1 281 ? -24.769 -0.359 76.543 1.00 33.00 281 PHE A C 1
ATOM 2090 O O . PHE A 1 281 ? -24.939 -1.001 75.510 1.00 33.00 281 PHE A O 1
ATOM 2097 N N . VAL A 1 282 ? -24.458 0.941 76.522 1.00 33.56 282 VAL A N 1
ATOM 2098 C CA . VAL A 1 282 ? -24.037 1.623 75.292 1.00 33.56 282 VAL A CA 1
ATOM 2099 C C . VAL A 1 282 ? -22.564 1.298 75.081 1.00 33.56 282 VAL A C 1
ATOM 2101 O O . VAL A 1 282 ? -21.709 1.832 75.786 1.00 33.56 282 VAL A O 1
ATOM 2104 N N . LEU A 1 283 ? -22.261 0.441 74.107 1.00 30.56 283 LEU A N 1
ATOM 2105 C CA . LEU A 1 283 ? -20.908 0.300 73.579 1.00 30.56 283 LEU A CA 1
ATOM 2106 C C . LEU A 1 283 ? -20.931 0.486 72.062 1.00 30.56 283 LEU A C 1
ATOM 2108 O O . LEU A 1 283 ? -21.281 -0.407 71.296 1.00 30.56 283 LEU A O 1
ATOM 2112 N N . SER A 1 284 ? -20.549 1.693 71.650 1.00 37.06 284 SER A N 1
ATOM 2113 C CA . SER A 1 284 ? -20.227 2.037 70.269 1.00 37.06 284 SER A CA 1
ATOM 2114 C C . SER A 1 284 ? -18.993 1.242 69.826 1.00 37.06 284 SER A C 1
ATOM 2116 O O . SER A 1 284 ? -17.861 1.682 70.025 1.00 37.06 284 SER A O 1
ATOM 2118 N N . LEU A 1 285 ? -19.211 0.073 69.225 1.00 32.06 285 LEU A N 1
ATOM 2119 C CA . LEU A 1 285 ? -18.176 -0.737 68.584 1.00 32.06 285 LEU A CA 1
ATOM 2120 C C . LEU A 1 285 ? -18.313 -0.647 67.063 1.00 32.06 285 LEU A C 1
ATOM 2122 O O . LEU A 1 285 ? -18.843 -1.539 66.406 1.00 32.06 285 LEU A O 1
ATOM 2126 N N . SER A 1 286 ? -17.782 0.442 66.505 1.00 35.28 286 SER A N 1
ATOM 2127 C CA . SER A 1 286 ? -17.515 0.559 65.070 1.00 35.28 286 SER A CA 1
ATOM 2128 C C . SER A 1 286 ? -16.367 -0.376 64.677 1.00 35.28 286 SER A C 1
ATOM 2130 O O . SER A 1 286 ? -15.228 0.058 64.518 1.00 35.28 286 SER 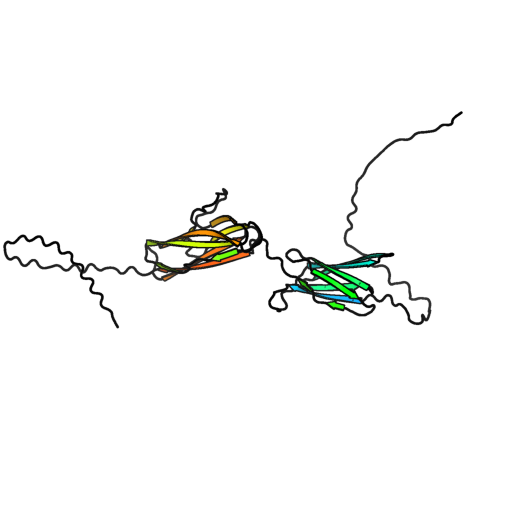A O 1
ATOM 2132 N N . ILE A 1 287 ? -16.661 -1.668 64.526 1.00 36.31 287 ILE A N 1
ATOM 2133 C CA . ILE A 1 287 ? -15.771 -2.642 63.885 1.00 36.31 287 ILE A CA 1
ATOM 2134 C C . ILE A 1 287 ? -16.435 -3.097 62.585 1.00 36.31 287 ILE A C 1
ATOM 2136 O O . ILE A 1 287 ? -17.035 -4.166 62.510 1.00 36.31 287 ILE A O 1
ATOM 2140 N N . MET A 1 288 ? -16.296 -2.282 61.536 1.00 33.88 288 MET A N 1
ATOM 2141 C CA . MET A 1 288 ? -16.583 -2.702 60.161 1.00 33.88 288 MET A CA 1
ATOM 2142 C C . MET A 1 288 ? -15.390 -3.510 59.623 1.00 33.88 288 MET A C 1
ATOM 2144 O O . MET A 1 288 ? -14.661 -3.085 58.728 1.00 33.88 288 MET A O 1
ATOM 2148 N N . GLY A 1 289 ? -15.135 -4.663 60.241 1.00 31.97 289 GLY A N 1
ATOM 2149 C CA . GLY A 1 289 ? -14.089 -5.588 59.820 1.00 31.97 289 GLY A CA 1
ATOM 2150 C C . GLY A 1 289 ? -14.555 -6.423 58.632 1.00 31.97 289 GLY A C 1
ATOM 2151 O O . GLY A 1 289 ? -15.079 -7.516 58.833 1.00 31.97 289 GLY A O 1
ATOM 2152 N N . PHE A 1 290 ? -14.348 -5.935 57.406 1.00 38.00 290 PHE A N 1
ATOM 2153 C CA . PHE A 1 290 ? -14.563 -6.718 56.183 1.00 38.00 290 PHE A CA 1
ATOM 2154 C C . PHE A 1 290 ? -13.578 -7.902 56.124 1.00 38.00 290 PHE A C 1
ATOM 2156 O O . PHE A 1 290 ? -12.455 -7.788 55.633 1.00 38.00 290 PHE A O 1
ATOM 2163 N N . VAL A 1 291 ? -13.993 -9.064 56.639 1.00 33.09 291 VAL A N 1
ATOM 2164 C CA . VAL A 1 291 ? -13.226 -10.314 56.537 1.00 33.09 291 VAL A CA 1
ATOM 2165 C C . VAL A 1 291 ? -13.473 -10.940 55.166 1.00 33.09 291 VAL A C 1
ATOM 2167 O O . VAL A 1 291 ? -14.432 -11.680 54.954 1.00 33.09 291 VAL A O 1
ATOM 2170 N N . PHE A 1 292 ? -12.578 -10.642 54.226 1.00 34.75 292 PHE A N 1
ATOM 2171 C CA . PHE A 1 292 ? -12.638 -11.125 52.846 1.00 34.75 292 PHE A CA 1
ATOM 2172 C C . PHE A 1 292 ? -12.231 -12.610 52.748 1.00 34.75 292 PHE A C 1
ATOM 2174 O O . PHE A 1 292 ? -11.083 -12.958 52.460 1.00 34.75 292 PHE A O 1
ATOM 2181 N N . LEU A 1 293 ? -13.173 -13.518 53.011 1.00 35.88 293 LEU A N 1
ATOM 2182 C CA . LEU A 1 293 ? -12.952 -14.966 52.945 1.00 35.88 293 LEU A CA 1
ATOM 2183 C C . LEU A 1 293 ? -12.966 -15.477 51.491 1.00 35.88 293 LEU A C 1
ATOM 2185 O O . LEU A 1 293 ? -13.929 -16.085 51.028 1.00 35.88 293 LEU A O 1
ATOM 2189 N N . ARG A 1 294 ? -11.847 -15.286 50.774 1.00 42.09 294 ARG A N 1
ATOM 2190 C CA . ARG A 1 294 ? -11.578 -15.966 49.492 1.00 42.09 294 ARG A CA 1
ATOM 2191 C C . ARG A 1 294 ? -11.607 -17.490 49.684 1.00 42.09 294 ARG A C 1
ATOM 2193 O O . ARG A 1 294 ? -10.602 -18.093 50.063 1.00 42.09 294 ARG A O 1
ATOM 2200 N N . ARG A 1 295 ? -12.725 -18.140 49.350 1.00 38.56 295 ARG A N 1
ATOM 2201 C CA . ARG A 1 295 ? -12.733 -19.582 49.072 1.00 38.56 295 ARG A CA 1
ATOM 2202 C C . ARG A 1 295 ? -12.202 -19.819 47.661 1.00 38.56 295 ARG A C 1
ATOM 2204 O O . ARG A 1 295 ? -12.870 -19.505 46.685 1.00 38.56 295 ARG A O 1
ATOM 2211 N N . ARG A 1 296 ? -11.012 -20.419 47.559 1.00 38.97 296 ARG A N 1
ATOM 2212 C CA . ARG A 1 296 ? -10.628 -21.160 46.350 1.00 38.97 296 ARG A CA 1
ATOM 2213 C C . ARG A 1 296 ? -11.573 -22.356 46.213 1.00 38.97 296 ARG A C 1
ATOM 2215 O O . ARG A 1 296 ? -11.642 -23.162 47.140 1.00 38.97 296 ARG A O 1
ATOM 2222 N N . ALA A 1 297 ? -12.257 -22.470 45.081 1.00 45.09 297 ALA A N 1
ATOM 2223 C CA . ALA A 1 297 ? -12.753 -23.756 44.605 1.00 45.09 297 ALA A CA 1
ATOM 2224 C C . ALA A 1 297 ? -11.617 -24.487 43.864 1.00 45.09 297 ALA A C 1
ATOM 2226 O O . ALA A 1 297 ? -10.717 -23.838 43.323 1.00 45.09 297 ALA A O 1
ATOM 2227 N N . LEU A 1 298 ? -11.649 -25.819 43.933 1.00 40.75 298 LEU A N 1
ATOM 2228 C CA . LEU A 1 298 ? -10.800 -26.747 43.178 1.00 40.75 298 LEU A CA 1
ATOM 2229 C C . LEU A 1 298 ? -11.395 -26.998 41.788 1.00 40.75 298 LEU A C 1
ATOM 2231 O O . LEU A 1 298 ? -12.643 -26.969 41.703 1.00 40.75 298 LEU A O 1
#

Solvent-accessible surface area (backbone atoms only — not comparable to full-atom values): 18323 Å² total; per-residue (Å²): 135,81,81,91,88,83,93,87,82,89,82,85,88,78,93,75,88,79,83,86,71,90,77,87,91,86,84,88,89,87,86,89,86,87,74,98,69,91,72,78,92,73,81,76,88,30,54,13,46,41,32,37,38,30,24,36,48,53,97,79,77,58,88,42,60,54,40,49,66,27,41,40,36,39,40,32,82,43,98,86,82,51,74,51,74,52,73,44,57,20,37,88,76,3,37,39,67,50,76,40,63,56,45,67,28,42,39,38,36,45,40,94,69,37,48,73,42,72,51,80,44,80,41,49,57,67,43,70,44,82,55,71,42,70,34,42,65,46,81,48,58,38,33,50,43,72,48,57,96,67,50,63,49,78,45,44,56,59,38,70,49,77,44,61,34,42,39,30,26,67,18,55,52,66,39,38,36,39,37,36,55,35,65,91,46,29,88,37,42,29,55,57,84,66,94,65,78,89,72,97,72,87,61,58,59,41,37,47,72,49,68,68,36,39,50,76,30,72,46,74,46,46,37,45,33,45,40,50,72,83,55,70,63,45,81,47,52,29,36,39,36,39,28,26,68,81,33,75,89,36,54,27,76,46,67,37,39,41,34,33,43,75,77,80,78,80,73,80,78,77,77,79,76,80,81,79,89,71,85,89,78,94,72,94,73,90,70,88,73,83,76,82,77,82,74,82,81,134

Nearest PDB structures (foldseek):
  1h8l-assembly1_A  TM=8.632E-01  e=7.505E-05  Lophonetta specularioides
  2nsm-assembly1_A  TM=8.279E-01  e=2.315E-04  Homo sapiens
  3au0-assembly1_A-2  TM=2.596E-01  e=2.200E-04  Staphylococcus aureus subsp. aureus N315
  6bqm-assembly1_A  TM=3.766E-01  e=5.263E-03  Vibrio cholerae O395
  4f24-assembly1_A  TM=2.125E-01  e=1.890E-03  Staphylococcus aureus subsp. aureus MRSA252

Radius of gyration: 39.16 Å; Cα contacts (8 Å, |Δi|>4): 573; chains: 1; bounding box: 65×83×142 Å